Protein AF-A0A9P7TE78-F1 (afdb_monomer)

Nearest PDB structures (foldseek):
  4l1u-assembly1_B  TM=9.343E-01  e=2.011E-09  Homo sapiens
  4l1u-assembly2_C  TM=9.444E-01  e=7.283E-09  Homo sapiens
  2bze-assembly1_A  TM=8.960E-01  e=2.395E-07  Homo sapiens
  2db9-assembly1_A  TM=7.985E-01  e=4.158E-07  Homo sapiens
  6z1p-assembly1_At  TM=2.028E-01  e=3.367E-01  Tetrahymena thermophila SB210

Mean predicted aligned error: 22.54 Å

Sequence (268 aa):
MDESDSDAEPAPRRGAATDGDDKYPVDGLFMSETEKAEIMAMREVEREQILEERTTEIERQRQNRLLRQMVENEERKTVKKKRSADTAELDDSQRKPARQRATGKAETAMDSLRRARAEKAKRKEDNTRGRDYSPGRQGSDGAESEDDFGRARSRTPEKEEEKEAPLPDLKDFERIRLGRNEFAQVCFTPGFESAITGCYIRIALGPHPETGVEQYRMAVIKGFSSSRPYALTGPQGAFVTDQYVKASHGKAVKEFPFIAASSGKFTD

Structure (mmCIF, N/CA/C/O backbone):
data_AF-A0A9P7TE78-F1
#
_entry.id   AF-A0A9P7TE78-F1
#
loop_
_atom_site.group_PDB
_atom_site.id
_atom_site.type_symbol
_atom_site.label_atom_id
_atom_site.label_alt_id
_atom_site.label_comp_id
_atom_site.label_asym_id
_atom_site.label_entity_id
_atom_site.label_seq_id
_atom_site.pdbx_PDB_ins_code
_atom_site.Cartn_x
_atom_site.Cartn_y
_atom_site.Cartn_z
_atom_site.occupancy
_atom_site.B_iso_or_equiv
_atom_site.auth_seq_id
_atom_site.auth_comp_id
_atom_site.auth_asym_id
_atom_site.auth_atom_id
_atom_site.pdbx_PDB_model_num
ATOM 1 N N . MET A 1 1 ? -59.304 41.384 60.112 1.00 43.84 1 MET A N 1
ATOM 2 C CA . MET A 1 1 ? -58.038 41.933 59.592 1.00 43.84 1 MET A CA 1
ATOM 3 C C . MET A 1 1 ? -57.056 41.772 60.735 1.00 43.84 1 MET A C 1
ATOM 5 O O . MET A 1 1 ? -57.287 42.378 61.767 1.00 43.84 1 MET A O 1
ATOM 9 N N . ASP A 1 2 ? -56.108 40.848 60.715 1.00 41.94 2 ASP A N 1
ATOM 10 C CA . ASP A 1 2 ? -55.278 40.427 59.588 1.00 41.94 2 ASP A CA 1
ATOM 11 C C . ASP A 1 2 ? -54.781 38.989 59.838 1.00 41.94 2 ASP A C 1
ATOM 13 O O . ASP A 1 2 ? -54.320 38.681 60.937 1.00 41.94 2 ASP A O 1
ATOM 17 N N . GLU A 1 3 ? -54.947 38.108 58.852 1.00 41.75 3 GLU A N 1
ATOM 18 C CA . GLU A 1 3 ? -54.365 36.762 58.820 1.00 41.75 3 GLU A CA 1
ATOM 19 C C . GLU A 1 3 ? -53.027 36.878 58.077 1.00 41.75 3 GLU A C 1
ATOM 21 O O . GLU A 1 3 ? -53.003 37.370 56.952 1.00 41.75 3 GLU A O 1
ATOM 26 N N . SER A 1 4 ? -51.913 36.458 58.683 1.00 49.50 4 SER A N 1
ATOM 27 C CA . SER A 1 4 ? -50.616 36.399 57.996 1.00 49.50 4 SER A CA 1
ATOM 28 C C . SER A 1 4 ? -50.131 34.954 57.976 1.00 49.50 4 SER A C 1
ATOM 30 O O . SER A 1 4 ? -49.512 34.459 58.919 1.00 49.50 4 SER A O 1
ATOM 32 N N . ASP A 1 5 ? -50.517 34.277 56.899 1.00 41.06 5 ASP A N 1
ATOM 33 C CA . ASP A 1 5 ? -50.174 32.906 56.540 1.00 41.06 5 ASP A CA 1
ATOM 34 C C . ASP A 1 5 ? -48.748 32.902 55.961 1.00 41.06 5 ASP A C 1
ATOM 36 O O . ASP A 1 5 ? -48.476 33.512 54.924 1.00 41.06 5 ASP A O 1
ATOM 40 N N . SER A 1 6 ? -47.798 32.300 56.678 1.00 45.53 6 SER A N 1
ATOM 41 C CA . SER A 1 6 ? -46.407 32.183 56.231 1.00 45.53 6 SER A CA 1
ATOM 42 C C . SER A 1 6 ? -46.227 30.869 55.478 1.00 45.53 6 SER A C 1
ATOM 44 O O . SER A 1 6 ? -45.931 29.833 56.073 1.00 45.53 6 SER A O 1
ATOM 46 N N . ASP A 1 7 ? -46.405 30.943 54.161 1.00 43.88 7 ASP A N 1
ATOM 47 C CA . ASP A 1 7 ? -46.087 29.897 53.187 1.00 43.88 7 ASP A CA 1
ATOM 48 C C . ASP A 1 7 ? -44.564 29.676 53.141 1.00 43.88 7 ASP A C 1
ATOM 50 O O . ASP A 1 7 ? -43.809 30.364 52.450 1.00 43.88 7 ASP A O 1
ATOM 54 N N . ALA A 1 8 ? -44.083 28.760 53.981 1.00 43.97 8 ALA A N 1
ATOM 55 C CA . ALA A 1 8 ? -42.697 28.323 53.992 1.00 43.97 8 ALA A CA 1
ATOM 56 C C . ALA A 1 8 ? -42.521 27.173 52.989 1.00 43.97 8 ALA A C 1
ATOM 58 O O . ALA A 1 8 ? -42.704 26.000 53.322 1.00 43.97 8 ALA A O 1
ATOM 59 N N . GLU A 1 9 ? -42.136 27.530 51.762 1.00 41.69 9 GLU A N 1
ATOM 60 C CA . GLU A 1 9 ? -41.596 26.629 50.737 1.00 41.69 9 GLU A CA 1
ATOM 61 C C . GLU A 1 9 ? -40.608 25.614 51.356 1.00 41.69 9 GLU A C 1
ATOM 63 O O . GLU A 1 9 ? -39.637 26.012 52.018 1.00 41.69 9 GLU A O 1
ATOM 68 N N . PRO A 1 10 ? -40.793 24.292 51.167 1.00 40.56 10 PRO A N 1
ATOM 69 C CA . PRO A 1 10 ? -39.838 23.320 51.668 1.00 40.56 10 PRO A CA 1
ATOM 70 C C . PRO A 1 10 ? -38.526 23.450 50.890 1.00 40.56 10 PRO A C 1
ATOM 72 O O . PRO A 1 10 ? -38.440 23.119 49.708 1.00 40.56 10 PRO A O 1
ATOM 75 N N . ALA A 1 11 ? -37.486 23.895 51.598 1.00 40.81 11 ALA A N 1
ATOM 76 C CA . ALA A 1 11 ? -36.109 23.938 51.123 1.00 40.81 11 ALA A CA 1
ATOM 77 C C . ALA A 1 11 ? -35.734 22.651 50.358 1.00 40.81 11 ALA A C 1
ATOM 79 O O . ALA A 1 11 ? -36.064 21.544 50.814 1.00 40.81 11 ALA A O 1
ATOM 80 N N . PRO A 1 12 ? -35.007 22.751 49.227 1.00 40.44 12 PRO A N 1
ATOM 81 C CA . PRO A 1 12 ? -34.582 21.572 48.497 1.00 40.44 12 PRO A CA 1
ATOM 82 C C . PRO A 1 12 ? -33.694 20.757 49.431 1.00 40.44 12 PRO A C 1
ATOM 84 O O . PRO A 1 12 ? -32.701 21.256 49.969 1.00 40.44 12 PRO A O 1
ATOM 87 N N . ARG A 1 13 ? -34.086 19.501 49.663 1.00 41.91 13 ARG A N 1
ATOM 88 C CA . ARG A 1 13 ? -33.320 18.548 50.463 1.00 41.91 13 ARG A CA 1
ATOM 89 C C . ARG A 1 13 ? -31.920 18.424 49.865 1.00 41.91 13 ARG A C 1
ATOM 91 O O . ARG A 1 13 ? -31.705 17.695 48.901 1.00 41.91 13 ARG A O 1
ATOM 98 N N . ARG A 1 14 ? -30.967 19.139 50.465 1.00 45.62 14 ARG A N 1
ATOM 99 C CA . ARG A 1 14 ? -29.540 18.836 50.391 1.00 45.62 14 ARG A CA 1
ATOM 100 C C . ARG A 1 14 ? -29.362 17.402 50.882 1.00 45.62 14 ARG A C 1
ATOM 102 O O . ARG A 1 14 ? -29.614 17.127 52.052 1.00 45.62 14 ARG A O 1
ATOM 109 N N . GLY A 1 15 ? -28.952 16.511 49.985 1.00 43.44 15 GLY A N 1
ATOM 110 C CA . GLY A 1 15 ? -28.508 15.165 50.339 1.00 43.44 15 GLY A CA 1
ATOM 111 C C . GLY A 1 15 ? -29.152 14.050 49.525 1.00 43.44 15 GLY A C 1
ATOM 112 O O . GLY A 1 15 ? -29.966 13.306 50.060 1.00 43.44 15 GLY A O 1
ATOM 113 N N . ALA A 1 16 ? -28.754 13.911 48.257 1.00 40.97 16 ALA A N 1
ATOM 114 C CA . ALA A 1 16 ? -28.579 12.612 47.601 1.00 40.97 16 ALA A CA 1
ATOM 115 C C . ALA A 1 16 ? -27.855 12.797 46.251 1.00 40.97 16 ALA A C 1
ATOM 117 O O . ALA A 1 16 ? -28.449 13.294 45.299 1.00 40.97 16 ALA A O 1
ATOM 118 N N . ALA A 1 17 ? -26.599 12.337 46.194 1.00 38.59 17 ALA A N 1
ATOM 119 C CA . ALA A 1 17 ? -25.770 12.110 45.000 1.00 38.59 17 ALA A CA 1
ATOM 120 C C . ALA A 1 17 ? -24.999 13.302 44.382 1.00 38.59 17 ALA A C 1
ATOM 122 O O . ALA A 1 17 ? -25.003 13.494 43.171 1.00 38.59 17 ALA A O 1
ATOM 123 N N . THR A 1 18 ? -24.252 14.040 45.199 1.00 46.44 18 THR A N 1
ATOM 124 C CA . THR A 1 18 ? -22.922 14.563 44.815 1.00 46.44 18 THR A CA 1
ATOM 125 C C . THR A 1 18 ? -21.948 13.778 45.718 1.00 46.44 18 THR A C 1
ATOM 127 O O . THR A 1 18 ? -22.253 13.580 46.890 1.00 46.44 18 THR A O 1
ATOM 130 N N . ASP A 1 19 ? -20.954 13.011 45.269 1.00 44.25 19 ASP A N 1
ATOM 131 C CA . ASP A 1 19 ? -19.652 13.450 44.745 1.00 44.25 19 ASP A CA 1
ATOM 132 C C . ASP A 1 19 ? -18.733 12.202 44.574 1.00 44.25 19 ASP A C 1
ATOM 134 O O . ASP A 1 19 ? -17.650 12.135 45.149 1.00 44.25 19 ASP A O 1
ATOM 138 N N . GLY A 1 20 ? -19.188 11.133 43.899 1.00 49.78 20 GLY A N 1
ATOM 139 C CA . GLY A 1 20 ? -18.470 9.837 43.913 1.00 49.78 20 GLY A CA 1
ATOM 140 C C . GLY A 1 20 ? -18.159 9.165 42.573 1.00 49.78 20 GLY A C 1
ATOM 141 O O . GLY A 1 20 ? -17.323 8.268 42.549 1.00 49.78 20 GLY A O 1
ATOM 142 N N . ASP A 1 21 ? -18.808 9.564 41.475 1.00 56.31 21 ASP A N 1
ATOM 143 C CA . ASP A 1 21 ? -18.875 8.717 40.269 1.00 56.31 21 ASP A CA 1
ATOM 144 C C . ASP A 1 21 ? -18.093 9.242 39.053 1.00 56.31 21 ASP A C 1
ATOM 146 O O . ASP A 1 21 ? -18.032 8.547 38.043 1.00 56.31 21 ASP A O 1
ATOM 150 N N . ASP A 1 22 ? -17.469 10.422 39.115 1.00 70.81 22 ASP A N 1
ATOM 151 C CA . ASP A 1 22 ? -16.713 10.973 37.976 1.00 70.81 22 ASP A CA 1
ATOM 152 C C . ASP A 1 22 ? -15.209 10.719 38.139 1.00 70.81 22 ASP A C 1
ATOM 154 O O . ASP A 1 22 ? -14.391 11.620 38.317 1.00 70.81 22 ASP A O 1
ATOM 158 N N . LYS A 1 23 ? -14.842 9.432 38.153 1.00 83.19 23 LYS A N 1
ATOM 159 C CA . LYS A 1 23 ? -13.460 8.971 38.370 1.00 83.19 23 LYS A CA 1
ATOM 160 C C . LYS A 1 23 ? -12.488 9.445 37.279 1.00 83.19 23 LYS A C 1
ATOM 162 O O . LYS A 1 23 ? -11.288 9.523 37.533 1.00 83.19 23 LYS A O 1
ATOM 167 N N . TYR A 1 24 ? -12.998 9.758 36.090 1.00 89.75 24 TYR A N 1
ATOM 168 C CA . TYR A 1 24 ? -12.212 10.143 34.919 1.00 89.75 24 TYR A CA 1
ATOM 169 C C . TYR A 1 24 ? -12.732 11.457 34.311 1.00 89.75 24 TYR A C 1
ATOM 171 O O . TYR A 1 24 ? -13.363 11.438 33.255 1.00 89.75 24 TYR A O 1
ATOM 179 N N . PRO A 1 25 ? -12.499 12.609 34.966 1.00 88.06 25 PRO A N 1
ATOM 180 C CA . PRO A 1 25 ? -13.036 13.895 34.525 1.00 88.06 25 PRO A CA 1
ATOM 181 C C . PRO A 1 25 ? -12.424 14.400 33.208 1.00 88.06 25 PRO A C 1
ATOM 183 O O . PRO A 1 25 ? -13.044 15.205 32.515 1.00 88.06 25 PRO A O 1
ATOM 186 N N . VAL A 1 26 ? -11.218 13.954 32.842 1.00 85.75 26 VAL A N 1
ATOM 187 C CA . VAL A 1 26 ? -10.510 14.409 31.636 1.00 85.75 26 VAL A CA 1
ATOM 188 C C . VAL A 1 26 ? -10.769 13.433 30.486 1.00 85.75 26 VAL A C 1
ATOM 190 O O . VAL A 1 26 ? -10.439 12.251 30.575 1.00 85.75 26 VAL A O 1
ATOM 193 N N . ASP A 1 27 ? -11.387 13.920 29.404 1.00 83.75 27 ASP A N 1
ATOM 194 C CA . ASP A 1 27 ? -11.840 13.148 28.227 1.00 83.75 27 ASP A CA 1
ATOM 195 C C . ASP A 1 27 ? -12.713 11.915 28.546 1.00 83.75 27 ASP A C 1
ATOM 197 O O . ASP A 1 27 ? -12.914 11.050 27.693 1.00 83.75 27 ASP A O 1
ATOM 201 N N . GLY A 1 28 ? -13.223 11.802 29.776 1.00 87.75 28 GLY A N 1
ATOM 202 C CA . GLY A 1 28 ? -13.931 10.615 30.249 1.00 87.75 28 GLY A CA 1
ATOM 203 C C . GLY A 1 28 ? -13.032 9.400 30.493 1.00 87.75 28 GLY A C 1
ATOM 204 O O . GLY A 1 28 ? -13.553 8.347 30.827 1.00 87.75 28 GLY A O 1
ATOM 205 N N . LEU A 1 29 ? -11.711 9.507 30.313 1.00 89.44 29 LEU A N 1
ATOM 206 C CA . LEU A 1 29 ? -10.758 8.382 30.340 1.00 89.44 29 LEU A CA 1
ATOM 207 C C . LEU A 1 29 ? -9.558 8.625 31.265 1.00 89.44 29 LEU A C 1
ATOM 209 O O . LEU A 1 29 ? -8.853 7.685 31.630 1.00 89.44 29 LEU A O 1
ATOM 213 N N . PHE A 1 30 ? -9.298 9.870 31.651 1.00 91.69 30 PHE A N 1
ATOM 214 C CA . PHE A 1 30 ? -8.134 10.257 32.442 1.00 91.69 30 PHE A CA 1
ATOM 215 C C . PHE A 1 30 ? -8.558 10.947 33.736 1.00 91.69 30 PHE A C 1
ATOM 217 O O . PHE A 1 30 ? -9.551 11.675 33.784 1.00 91.69 30 PHE A O 1
ATOM 224 N N . MET A 1 31 ? -7.798 10.702 34.802 1.00 90.19 31 MET A N 1
ATOM 225 C CA . MET A 1 31 ? -8.012 11.303 36.117 1.00 90.19 31 MET A CA 1
ATOM 226 C C . MET A 1 31 ? -7.533 12.761 36.134 1.00 90.19 31 MET A C 1
ATOM 228 O O . MET A 1 31 ? -8.159 13.614 36.758 1.00 90.19 31 MET A O 1
ATOM 232 N N . SER A 1 32 ? -6.441 13.061 35.423 1.00 93.31 32 SER A N 1
ATOM 233 C CA . SER A 1 32 ? -5.876 14.406 35.281 1.00 93.31 32 SER A CA 1
ATOM 234 C C . SER A 1 32 ? -5.179 14.591 33.927 1.00 93.31 32 SER A C 1
ATOM 236 O O . SER A 1 32 ? -4.867 13.630 33.223 1.00 93.31 32 SER A O 1
ATOM 238 N N . GLU A 1 33 ? -4.886 15.842 33.563 1.00 92.88 33 GLU A N 1
ATOM 239 C CA . GLU A 1 33 ? -4.121 16.156 32.346 1.00 92.88 33 GLU A CA 1
ATOM 240 C C . GLU A 1 33 ? -2.669 15.654 32.412 1.00 92.88 33 GLU A C 1
ATOM 242 O O . GLU A 1 33 ? -2.099 15.273 31.389 1.00 92.88 33 GLU A O 1
ATOM 247 N N . THR A 1 34 ? -2.074 15.605 33.610 1.00 94.75 34 THR A N 1
ATOM 248 C CA . THR A 1 34 ? -0.719 15.068 33.813 1.00 94.75 34 THR A CA 1
ATOM 249 C C . THR A 1 34 ? -0.679 13.568 33.548 1.00 94.75 34 THR A C 1
ATOM 251 O O . THR A 1 34 ? 0.191 13.093 32.826 1.00 94.75 34 THR A O 1
ATOM 254 N N . GLU A 1 35 ? -1.671 12.835 34.056 1.00 93.44 35 GLU A N 1
ATOM 255 C CA . GLU A 1 35 ? -1.801 11.396 33.838 1.00 93.44 35 GLU A CA 1
ATOM 256 C C . GLU A 1 35 ? -2.024 11.081 32.352 1.00 93.44 35 GLU A C 1
ATOM 258 O O . GLU A 1 35 ? -1.440 10.143 31.810 1.00 93.44 35 GLU A O 1
ATOM 263 N N . LYS A 1 36 ? -2.819 11.905 31.660 1.00 93.31 36 LYS A N 1
ATOM 264 C CA . LYS A 1 36 ? -2.980 11.802 30.208 1.00 93.31 36 LYS A CA 1
ATOM 265 C C . LYS A 1 36 ? -1.632 11.910 29.495 1.00 93.31 36 LYS A C 1
ATOM 267 O O . LYS A 1 36 ? -1.347 11.087 28.632 1.00 93.31 36 LYS A O 1
ATOM 272 N N . ALA A 1 37 ? -0.794 12.887 29.842 1.00 94.75 37 ALA A N 1
ATOM 273 C CA . ALA A 1 37 ? 0.523 13.037 29.222 1.00 94.75 37 ALA A CA 1
ATOM 274 C C . ALA A 1 37 ? 1.436 11.826 29.490 1.00 94.75 37 ALA A C 1
ATOM 276 O O . ALA A 1 37 ? 2.109 11.363 28.571 1.00 94.75 37 ALA A O 1
ATOM 277 N N . GLU A 1 38 ? 1.414 11.282 30.709 1.00 94.19 38 GLU A N 1
ATOM 278 C CA . GLU A 1 38 ? 2.168 10.078 31.076 1.00 94.19 38 GLU A CA 1
ATOM 279 C C . GLU A 1 38 ? 1.721 8.857 30.259 1.00 94.19 38 GLU A C 1
ATOM 281 O O . GLU A 1 38 ? 2.553 8.206 29.634 1.00 94.19 38 GLU A O 1
ATOM 286 N N . ILE A 1 39 ? 0.413 8.588 30.178 1.00 92.69 39 ILE A N 1
ATOM 287 C CA . ILE A 1 39 ? -0.148 7.454 29.417 1.00 92.69 39 ILE A CA 1
ATOM 288 C C . ILE A 1 39 ? 0.117 7.596 27.917 1.00 92.69 39 ILE A C 1
ATOM 290 O O . ILE A 1 39 ? 0.414 6.614 27.239 1.00 92.69 39 ILE A O 1
ATOM 294 N N . MET A 1 40 ? 0.060 8.818 27.389 1.00 91.19 40 MET A N 1
ATOM 295 C CA . MET A 1 40 ? 0.385 9.094 25.988 1.00 91.19 40 MET A CA 1
ATOM 296 C C . MET A 1 40 ? 1.875 8.898 25.671 1.00 91.19 40 MET A C 1
ATOM 298 O O . MET A 1 40 ? 2.206 8.668 24.508 1.00 91.19 40 MET A O 1
ATOM 30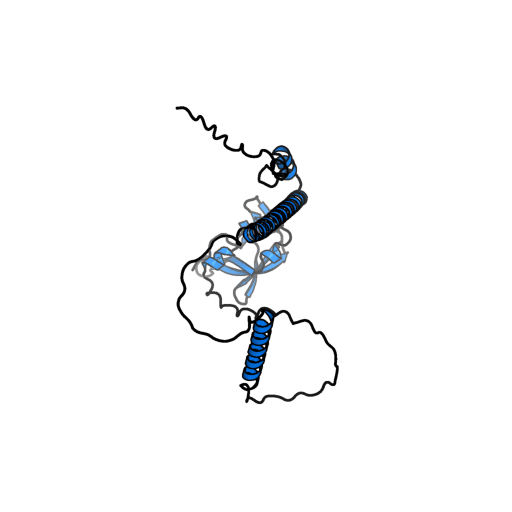2 N N . ALA A 1 41 ? 2.757 8.995 26.672 1.00 94.69 41 ALA A N 1
ATOM 303 C CA . ALA A 1 41 ? 4.198 8.799 26.529 1.00 94.69 41 ALA A CA 1
ATOM 304 C C . ALA A 1 41 ? 4.644 7.333 26.702 1.00 94.69 41 ALA A C 1
ATOM 306 O O . ALA A 1 41 ? 5.776 7.000 26.343 1.00 94.69 41 ALA A O 1
ATOM 307 N N . MET A 1 42 ? 3.785 6.459 27.242 1.00 92.44 42 MET A N 1
ATOM 308 C CA . MET A 1 42 ? 4.054 5.021 27.356 1.00 92.44 42 MET A CA 1
ATOM 309 C C . MET A 1 42 ? 4.048 4.324 25.987 1.00 92.44 42 MET A C 1
ATOM 311 O O . MET A 1 42 ? 3.609 4.873 24.972 1.00 92.44 42 MET A O 1
ATOM 315 N N . ARG A 1 43 ? 4.531 3.076 25.949 1.00 95.56 43 ARG A N 1
ATOM 316 C CA . ARG A 1 43 ? 4.491 2.238 24.744 1.00 95.56 43 ARG A CA 1
ATOM 317 C C . ARG A 1 43 ? 3.040 2.016 24.308 1.00 95.56 43 ARG A C 1
ATOM 319 O O . ARG A 1 43 ? 2.176 1.785 25.144 1.00 95.56 43 ARG A O 1
ATOM 326 N N . GLU A 1 44 ? 2.799 1.974 22.998 1.00 92.69 44 GLU A N 1
ATOM 327 C CA . GLU A 1 44 ? 1.456 1.812 22.413 1.00 92.69 44 GLU A CA 1
ATOM 328 C C . GLU A 1 44 ? 0.662 0.642 23.016 1.00 92.69 44 GLU A C 1
ATOM 330 O O . GLU A 1 44 ? -0.503 0.800 23.352 1.00 92.69 44 GLU A O 1
ATOM 335 N N . VAL A 1 45 ? 1.305 -0.507 23.242 1.00 94.44 45 VAL A N 1
ATOM 336 C CA . VAL A 1 45 ? 0.641 -1.687 23.825 1.00 94.44 45 VAL A CA 1
ATOM 337 C C . VAL A 1 45 ? 0.168 -1.433 25.261 1.00 94.44 45 VAL A C 1
ATOM 339 O O . VAL A 1 45 ? -0.948 -1.797 25.610 1.00 94.44 45 VAL A O 1
ATOM 342 N N . GLU A 1 46 ? 1.003 -0.809 26.092 1.00 94.19 46 GLU A N 1
ATOM 343 C CA . GLU A 1 46 ? 0.679 -0.523 27.498 1.00 94.19 46 GLU A CA 1
ATOM 344 C C . GLU A 1 46 ? -0.376 0.582 27.596 1.00 94.19 46 GLU A C 1
ATOM 346 O O . GLU A 1 46 ? -1.299 0.510 28.405 1.00 94.19 46 GLU A O 1
ATOM 351 N N . ARG A 1 47 ? -0.276 1.579 26.713 1.00 96.50 47 ARG A N 1
ATOM 352 C CA . ARG A 1 47 ? -1.254 2.654 26.595 1.00 96.50 47 ARG A CA 1
ATOM 353 C C . ARG A 1 47 ? -2.647 2.118 26.263 1.00 96.50 47 ARG A C 1
ATOM 355 O O . ARG A 1 47 ? -3.598 2.478 26.951 1.00 96.50 47 ARG A O 1
ATOM 362 N N . GLU A 1 48 ? -2.777 1.285 25.231 1.00 94.81 48 GLU A N 1
ATOM 363 C CA . GLU A 1 48 ? -4.079 0.737 24.828 1.00 94.81 48 GLU A CA 1
ATOM 364 C C . GLU A 1 48 ? -4.670 -0.171 25.918 1.00 94.81 48 GLU A C 1
ATOM 366 O O . GLU A 1 48 ? -5.851 -0.044 26.224 1.00 94.81 48 GLU A O 1
ATOM 371 N N . GLN A 1 49 ? -3.854 -0.983 26.605 1.00 95.44 49 GLN A N 1
ATOM 372 C CA . GLN A 1 49 ? -4.316 -1.798 27.742 1.00 95.44 49 GLN A CA 1
ATOM 373 C C . GLN A 1 49 ? -4.954 -0.949 28.851 1.00 95.44 49 GLN A C 1
ATOM 375 O O . GLN A 1 49 ? -6.051 -1.253 29.319 1.00 95.44 49 GLN A O 1
ATOM 380 N N . ILE A 1 50 ? -4.304 0.153 29.240 1.00 94.19 50 ILE A N 1
ATOM 381 C CA . ILE A 1 50 ? -4.829 1.061 30.270 1.00 94.19 50 ILE A CA 1
ATOM 382 C C . ILE A 1 50 ? -6.137 1.717 29.807 1.00 94.19 50 ILE A C 1
ATOM 384 O O . ILE A 1 50 ? -7.063 1.884 30.604 1.00 94.19 50 ILE A O 1
ATOM 388 N N . LEU A 1 51 ? -6.230 2.109 28.535 1.00 93.75 51 LEU A N 1
ATOM 389 C CA . LEU A 1 51 ? -7.445 2.715 27.989 1.00 93.75 51 LEU A CA 1
ATOM 390 C C . LEU A 1 51 ? -8.603 1.711 27.950 1.00 93.75 51 LEU A C 1
ATOM 392 O O . LEU A 1 51 ? -9.707 2.045 28.383 1.00 93.75 51 LEU A O 1
ATOM 396 N N . GLU A 1 52 ? -8.351 0.479 27.514 1.00 95.62 52 GLU A N 1
ATOM 397 C CA . GLU A 1 52 ? -9.339 -0.600 27.500 1.00 95.62 52 GLU A CA 1
ATOM 398 C C . GLU A 1 52 ? -9.884 -0.878 28.906 1.00 95.62 52 GLU A C 1
ATOM 400 O O . GLU A 1 52 ? -11.097 -0.814 29.122 1.00 95.62 52 GLU A O 1
ATOM 405 N N . GLU A 1 53 ? -9.013 -1.078 29.899 1.00 94.12 53 GLU A N 1
ATOM 406 C CA . GLU A 1 53 ? -9.428 -1.300 31.290 1.00 94.12 53 GLU A CA 1
ATOM 407 C C . GLU A 1 53 ? -10.353 -0.184 31.794 1.00 94.12 53 GLU A C 1
ATOM 409 O O . GLU A 1 53 ? -11.415 -0.450 32.365 1.00 94.12 53 GLU A O 1
ATOM 414 N N . ARG A 1 54 ? -10.018 1.078 31.510 1.00 92.88 54 ARG A N 1
ATOM 415 C CA . ARG A 1 54 ? -10.839 2.225 31.923 1.00 92.88 54 ARG A CA 1
ATOM 416 C C . ARG A 1 54 ? -12.181 2.264 31.213 1.00 92.88 54 ARG A C 1
ATOM 418 O O . ARG A 1 54 ? -13.194 2.495 31.872 1.00 92.88 54 ARG A O 1
ATOM 425 N N . THR A 1 55 ? -12.221 1.999 29.906 1.00 92.38 55 THR A N 1
ATOM 426 C CA . THR A 1 55 ? -13.494 1.948 29.166 1.00 92.38 55 THR A CA 1
ATOM 427 C C . THR A 1 55 ? -14.435 0.886 29.733 1.00 92.38 55 THR A C 1
ATOM 429 O O . THR A 1 55 ? -15.615 1.171 29.944 1.00 92.38 55 THR A O 1
ATOM 432 N N . THR A 1 56 ? -13.915 -0.300 30.071 1.00 93.56 56 THR A N 1
ATOM 433 C CA . THR A 1 56 ? -14.722 -1.379 30.661 1.00 93.56 56 THR A CA 1
ATOM 434 C C . THR A 1 56 ? -15.224 -1.032 32.065 1.00 93.56 56 THR A C 1
ATOM 436 O O . THR A 1 56 ? -16.380 -1.305 32.395 1.00 93.56 56 THR A O 1
ATOM 439 N N . GLU A 1 57 ? -14.400 -0.371 32.883 1.00 91.38 57 GLU A N 1
ATOM 440 C CA . GLU A 1 57 ? -14.783 0.096 34.217 1.00 91.38 57 GLU A CA 1
ATOM 441 C C . GLU A 1 57 ? -15.904 1.146 34.134 1.00 91.38 57 GLU A C 1
ATOM 443 O O . GLU A 1 57 ? -16.909 1.042 34.843 1.00 91.38 57 GLU A O 1
ATOM 448 N N . ILE A 1 58 ? -15.789 2.112 33.219 1.00 90.62 58 ILE A N 1
ATOM 449 C CA . ILE A 1 58 ? -16.812 3.144 32.987 1.00 90.62 58 ILE A CA 1
ATOM 450 C C . ILE A 1 58 ? -18.116 2.517 32.493 1.00 90.62 58 ILE A C 1
ATOM 452 O O . ILE A 1 58 ? -19.199 2.869 32.970 1.00 90.62 58 ILE A O 1
ATOM 456 N N . GLU A 1 59 ? -18.043 1.568 31.560 1.00 90.44 59 GLU A N 1
ATOM 457 C CA . GLU A 1 59 ? -19.229 0.880 31.060 1.00 90.44 59 GLU A CA 1
ATOM 458 C C . GLU A 1 59 ? -19.928 0.102 32.180 1.00 90.44 59 GLU A C 1
ATOM 460 O O . GLU A 1 59 ? -21.147 0.213 32.349 1.00 90.44 59 GLU A O 1
ATOM 465 N N . ARG A 1 60 ? -19.163 -0.604 33.016 1.00 91.75 60 ARG A N 1
ATOM 466 C CA . ARG A 1 60 ? -19.687 -1.312 34.187 1.00 91.75 60 ARG A CA 1
ATOM 467 C C . ARG A 1 60 ? -20.362 -0.358 35.172 1.00 91.75 60 ARG A C 1
ATOM 469 O O . ARG A 1 60 ? -21.448 -0.655 35.674 1.00 91.75 60 ARG A O 1
ATOM 476 N N . GLN A 1 61 ? -19.760 0.798 35.443 1.00 89.19 61 GLN A N 1
ATOM 477 C CA . GLN A 1 61 ? -20.353 1.821 36.308 1.00 89.19 61 GLN A CA 1
ATOM 478 C C . GLN A 1 61 ? -21.649 2.381 35.711 1.00 89.19 61 GLN A C 1
ATOM 480 O O . GLN A 1 61 ? -22.658 2.495 36.413 1.00 89.19 61 GLN A O 1
ATOM 485 N N . ARG A 1 62 ? -21.677 2.635 34.399 1.00 88.62 62 ARG A N 1
ATOM 486 C CA . ARG A 1 62 ? -22.876 3.087 33.683 1.00 88.62 62 ARG A CA 1
ATOM 487 C C . ARG A 1 62 ? -24.000 2.052 33.738 1.00 88.62 62 ARG A C 1
ATOM 489 O O . ARG A 1 62 ? -25.148 2.420 33.995 1.00 88.62 62 ARG A O 1
ATOM 496 N N . GLN A 1 63 ? -23.682 0.772 33.548 1.00 91.19 63 GLN A N 1
ATOM 497 C CA . GLN A 1 63 ? -24.640 -0.330 33.675 1.00 91.19 63 GLN A CA 1
ATOM 498 C C . GLN A 1 63 ? -25.198 -0.419 35.104 1.00 91.19 63 GLN A C 1
ATOM 500 O O . GLN A 1 63 ? -26.414 -0.461 35.292 1.00 91.19 63 GLN A O 1
ATOM 505 N N . ASN A 1 64 ? -24.335 -0.350 36.121 1.00 89.12 64 ASN A N 1
ATOM 506 C CA . ASN A 1 64 ? -24.756 -0.344 37.524 1.00 89.12 64 ASN A CA 1
ATOM 507 C C . ASN A 1 64 ? -25.659 0.852 37.859 1.00 89.12 64 ASN A C 1
ATOM 509 O O . ASN A 1 64 ? -26.649 0.698 38.578 1.00 89.12 64 ASN A O 1
ATOM 513 N N . ARG A 1 65 ? -25.358 2.038 37.320 1.00 88.50 65 ARG A N 1
ATOM 514 C CA . ARG A 1 65 ? -26.184 3.240 37.496 1.00 88.50 65 ARG A CA 1
ATOM 515 C C . ARG A 1 65 ? -27.565 3.071 36.867 1.00 88.50 65 ARG A C 1
ATOM 517 O O . ARG A 1 65 ? -28.563 3.402 37.505 1.00 88.50 65 ARG A O 1
ATOM 524 N N . LEU A 1 66 ? -27.631 2.518 35.655 1.00 89.00 66 LEU A N 1
ATOM 525 C CA . LEU A 1 66 ? -28.894 2.221 34.979 1.00 89.00 66 LEU A CA 1
ATOM 526 C C . LEU A 1 66 ? -29.745 1.237 35.799 1.00 89.00 66 LEU A C 1
ATOM 528 O O . LEU A 1 66 ? -30.934 1.475 36.007 1.00 89.00 66 LEU A O 1
ATOM 532 N N . LEU A 1 67 ? -29.131 0.168 36.316 1.00 89.19 67 LEU A N 1
ATOM 533 C CA . LEU A 1 67 ? -29.815 -0.819 37.155 1.00 89.19 67 LEU A CA 1
ATOM 534 C C . LEU A 1 67 ? -30.363 -0.193 38.441 1.00 89.19 67 LEU A C 1
ATOM 536 O O . LEU A 1 67 ? -31.524 -0.412 38.779 1.00 89.19 67 LEU A O 1
ATOM 540 N N . ARG A 1 68 ? -29.574 0.647 39.124 1.00 88.31 68 ARG A N 1
ATOM 541 C CA . ARG A 1 68 ? -30.033 1.374 40.321 1.00 88.31 68 ARG A CA 1
ATOM 542 C C . ARG A 1 68 ? -31.241 2.263 40.026 1.00 88.31 68 ARG A C 1
ATOM 544 O O . ARG A 1 68 ? -32.193 2.263 40.799 1.00 88.31 68 ARG A O 1
ATOM 551 N N . GLN A 1 69 ? -31.243 2.961 38.890 1.00 86.69 69 GLN A N 1
ATOM 552 C CA . GLN A 1 69 ? -32.382 3.786 38.471 1.00 86.69 69 GLN A CA 1
ATOM 553 C C . GLN A 1 69 ? -33.632 2.953 38.156 1.00 86.69 69 GLN A C 1
ATOM 555 O O . GLN A 1 69 ? -34.748 3.380 38.454 1.00 86.69 69 GLN A O 1
ATOM 560 N N . MET A 1 70 ? -33.474 1.768 37.556 1.00 87.12 70 MET A N 1
ATOM 561 C CA . MET A 1 70 ? -34.599 0.859 37.314 1.00 87.12 70 MET A CA 1
ATOM 562 C C . MET A 1 70 ? -35.212 0.374 38.631 1.00 87.12 70 MET A C 1
ATOM 564 O O . MET A 1 70 ? -36.427 0.484 38.796 1.00 87.12 70 MET A O 1
ATOM 568 N N . VAL A 1 71 ? -34.381 -0.066 39.582 1.00 89.38 71 VAL A N 1
ATOM 569 C CA . VAL A 1 71 ? -34.828 -0.520 40.910 1.00 89.38 71 VAL A CA 1
ATOM 570 C C . VAL A 1 71 ? -35.549 0.602 41.660 1.00 89.38 71 VAL A C 1
ATOM 572 O O . VAL A 1 71 ? -36.671 0.408 42.120 1.00 89.38 71 VAL A O 1
ATOM 575 N N . GLU A 1 72 ? -34.979 1.810 41.703 1.00 87.44 72 GLU A N 1
ATOM 576 C CA . GLU A 1 72 ? -35.610 2.948 42.382 1.00 87.44 72 GLU A CA 1
ATOM 577 C C . GLU A 1 72 ? -36.977 3.308 41.763 1.00 87.44 72 GLU A C 1
ATOM 579 O O . GLU A 1 72 ? -37.941 3.634 42.465 1.00 87.44 72 GLU A O 1
ATOM 584 N N . ASN A 1 73 ? -37.109 3.214 40.437 1.00 82.56 73 ASN A N 1
ATOM 585 C CA . ASN A 1 73 ? -38.377 3.457 39.752 1.00 82.56 73 ASN A CA 1
ATOM 586 C C . ASN A 1 73 ? -39.430 2.378 40.049 1.00 82.56 73 ASN A C 1
ATOM 588 O O . ASN A 1 73 ? -40.622 2.696 40.132 1.00 82.56 73 ASN A O 1
ATOM 592 N N . GLU A 1 74 ? -39.027 1.119 40.212 1.00 82.00 74 GLU A N 1
ATOM 593 C CA . GLU A 1 74 ? -39.921 0.041 40.642 1.00 82.00 74 GLU A CA 1
ATOM 594 C C . GLU A 1 74 ? -40.374 0.226 42.096 1.00 82.00 74 GLU A C 1
ATOM 596 O O . GLU A 1 74 ? -41.573 0.138 42.386 1.00 82.00 74 GLU A O 1
ATOM 601 N N . GLU A 1 75 ? -39.464 0.594 42.997 1.00 80.31 75 GLU A N 1
ATOM 602 C CA . GLU A 1 75 ? -39.788 0.914 44.391 1.00 80.31 75 GLU A CA 1
ATOM 603 C C . GLU A 1 75 ? -40.770 2.091 44.484 1.00 80.31 75 GLU A C 1
ATOM 605 O O . GLU A 1 75 ? -41.812 2.002 45.139 1.00 80.31 75 GLU A O 1
ATOM 610 N N . ARG A 1 76 ? -40.536 3.175 43.735 1.00 78.75 76 ARG A N 1
ATOM 611 C CA . ARG A 1 76 ? -41.462 4.321 43.687 1.00 78.75 76 ARG A CA 1
ATOM 612 C C . ARG A 1 76 ? -42.847 3.933 43.151 1.00 78.75 76 ARG A C 1
ATOM 614 O O . ARG A 1 76 ? -43.857 4.444 43.644 1.00 78.75 76 ARG A O 1
ATOM 621 N N . LYS A 1 77 ? -42.934 3.030 42.166 1.00 75.19 77 LYS A N 1
ATOM 622 C CA . LYS A 1 77 ? -44.217 2.528 41.631 1.00 75.19 77 LYS A CA 1
ATOM 623 C C . LYS A 1 77 ? -44.962 1.648 42.637 1.00 75.19 77 LYS A C 1
ATOM 625 O O . LYS A 1 77 ? -46.186 1.749 42.740 1.00 75.19 77 LYS A O 1
ATOM 630 N N . THR A 1 78 ? -44.256 0.807 43.389 1.00 69.94 78 THR A N 1
ATOM 631 C CA . THR A 1 78 ? -44.873 -0.069 44.399 1.00 69.94 78 THR A CA 1
ATOM 632 C C . THR A 1 78 ? -45.344 0.710 45.629 1.00 69.94 78 THR A C 1
ATOM 634 O O . THR A 1 78 ? -46.452 0.466 46.107 1.00 69.94 78 THR A O 1
ATOM 637 N N . VAL A 1 79 ? -44.587 1.713 46.089 1.00 66.94 79 VAL A N 1
ATOM 638 C CA . VAL A 1 79 ? -44.995 2.598 47.197 1.00 66.94 79 VAL A CA 1
ATOM 639 C C . VAL A 1 79 ? -46.220 3.443 46.824 1.00 66.94 79 VAL A C 1
ATOM 641 O O . VAL A 1 79 ? -47.148 3.563 47.625 1.00 66.94 79 VAL A O 1
ATOM 644 N N . LYS A 1 80 ? -46.289 3.973 45.592 1.00 60.28 80 LYS A N 1
ATOM 645 C CA . LYS A 1 80 ? -47.479 4.700 45.107 1.00 60.28 80 LYS A CA 1
ATOM 646 C C . LYS A 1 80 ? -48.728 3.812 45.038 1.00 60.28 80 LYS A C 1
ATOM 648 O O . LYS A 1 80 ? -49.795 4.269 45.429 1.00 60.28 80 LYS A O 1
ATOM 653 N N . LYS A 1 81 ? -48.598 2.540 44.635 1.00 57.97 81 LYS A N 1
ATOM 654 C CA . LYS A 1 81 ? -49.713 1.570 44.64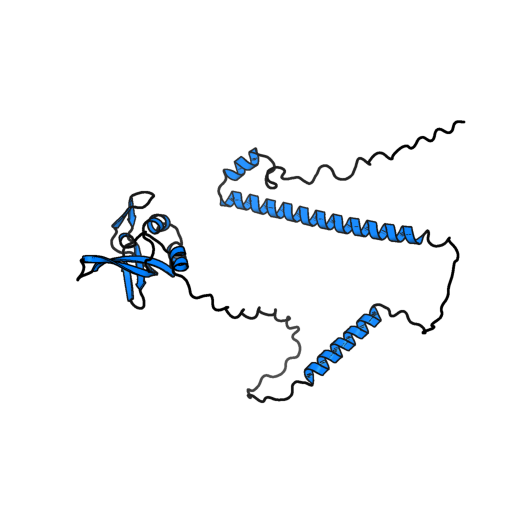9 1.00 57.97 81 LYS A CA 1
ATOM 655 C C . LYS A 1 81 ? -50.214 1.229 46.055 1.00 57.97 81 LYS A C 1
ATOM 657 O O . LYS A 1 81 ? -51.403 0.986 46.220 1.00 57.97 81 LYS A O 1
ATOM 662 N N . LYS A 1 82 ? -49.335 1.212 47.064 1.00 55.53 82 LYS A N 1
ATOM 663 C CA . LYS A 1 82 ? -49.743 0.983 48.463 1.00 55.53 82 LYS A CA 1
ATOM 664 C C . LYS A 1 82 ? -50.467 2.193 49.060 1.00 55.53 82 LYS A C 1
ATOM 666 O O . LYS A 1 82 ? -51.430 2.013 49.788 1.00 55.53 82 LYS A O 1
ATOM 67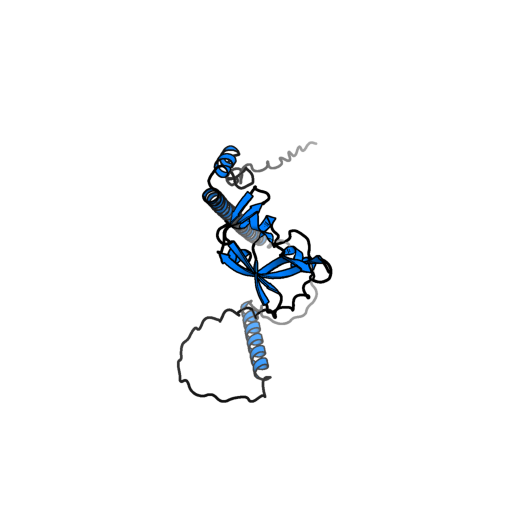1 N N . ARG A 1 83 ? -50.063 3.418 48.700 1.00 53.59 83 ARG A N 1
ATOM 672 C CA . ARG A 1 83 ? -50.735 4.654 49.145 1.00 53.59 83 ARG A CA 1
ATOM 673 C C . ARG A 1 83 ? -52.078 4.929 48.461 1.00 53.59 83 ARG A C 1
ATOM 675 O O . ARG A 1 83 ? -52.911 5.590 49.058 1.00 53.59 83 ARG A O 1
ATOM 682 N N . SER A 1 84 ? -52.310 4.423 47.249 1.00 51.66 84 SER A N 1
ATOM 683 C CA . SER A 1 84 ? -53.610 4.542 46.565 1.00 51.66 84 SER A CA 1
ATOM 684 C C . SER A 1 84 ? -54.637 3.481 46.982 1.00 51.66 84 SER A C 1
ATOM 686 O O . SER A 1 84 ? -55.759 3.512 46.490 1.00 51.66 84 SER A O 1
ATOM 688 N N . ALA A 1 85 ? -54.253 2.512 47.819 1.00 49.94 85 ALA A N 1
ATOM 689 C CA . ALA A 1 85 ? -55.168 1.505 48.357 1.00 49.94 85 ALA A CA 1
ATOM 690 C C . ALA A 1 85 ? -55.819 1.939 49.685 1.00 49.94 85 ALA A C 1
ATOM 692 O O . ALA A 1 85 ? -56.849 1.387 50.045 1.00 49.94 85 ALA A O 1
ATOM 693 N N . ASP A 1 86 ? -55.250 2.934 50.374 1.00 46.69 86 ASP A N 1
ATOM 694 C CA . ASP A 1 86 ? -55.670 3.371 51.719 1.00 46.69 86 ASP A CA 1
ATOM 695 C C . ASP A 1 86 ? -56.606 4.602 51.699 1.00 46.69 86 ASP A C 1
ATOM 697 O O . ASP A 1 86 ? -57.120 5.032 52.722 1.00 46.69 86 ASP A O 1
ATOM 701 N N . THR A 1 87 ? -56.843 5.191 50.520 1.00 45.62 87 THR A N 1
ATOM 702 C CA . THR A 1 87 ? -57.702 6.379 50.318 1.00 45.62 87 THR A CA 1
ATOM 703 C C . THR A 1 87 ? -58.878 6.130 49.371 1.00 45.62 87 THR A C 1
ATOM 705 O O . THR A 1 87 ? -59.528 7.072 48.929 1.00 45.62 87 THR A O 1
ATOM 708 N N . ALA A 1 88 ? -59.175 4.866 49.056 1.00 49.44 88 ALA A N 1
ATOM 709 C CA . ALA A 1 88 ? -60.239 4.479 48.126 1.00 49.44 88 ALA A CA 1
ATOM 710 C C . ALA A 1 88 ? -61.499 3.908 48.815 1.00 49.44 88 ALA A C 1
ATOM 712 O O . ALA A 1 88 ? -62.271 3.210 48.161 1.00 49.44 88 ALA A O 1
ATOM 713 N N . GLU A 1 89 ? -61.714 4.177 50.111 1.00 46.06 89 GLU A N 1
ATOM 714 C CA . GLU A 1 89 ? -62.897 3.689 50.853 1.00 46.06 89 GLU A CA 1
ATOM 715 C C . GLU A 1 89 ? -63.924 4.780 51.218 1.00 46.06 89 GLU A C 1
ATOM 717 O O . GLU A 1 89 ? -64.933 4.485 51.847 1.00 46.06 89 GLU A O 1
ATOM 722 N N . LEU A 1 90 ? -63.742 6.040 50.811 1.00 47.00 90 LEU A N 1
ATOM 723 C CA . LEU A 1 90 ? -64.685 7.111 51.162 1.00 47.00 90 LEU A CA 1
ATOM 724 C C . LEU A 1 90 ? -64.827 8.140 50.034 1.00 47.00 90 LEU A C 1
ATOM 726 O O . LEU A 1 90 ? -64.297 9.237 50.149 1.00 47.00 90 LEU A O 1
ATOM 730 N N . ASP A 1 91 ? -65.542 7.806 48.958 1.00 37.88 91 ASP A N 1
ATOM 731 C CA . ASP A 1 91 ? -66.489 8.771 48.379 1.00 37.88 91 ASP A CA 1
ATOM 732 C C . ASP A 1 91 ? -67.548 8.072 47.519 1.00 37.88 91 ASP A C 1
ATOM 734 O O . ASP A 1 91 ? -67.285 7.130 46.767 1.00 37.88 91 ASP A O 1
ATOM 738 N N . ASP A 1 92 ? -68.772 8.525 47.718 1.00 39.34 92 ASP A N 1
ATOM 739 C CA . ASP A 1 92 ? -70.028 7.864 47.425 1.00 39.34 92 ASP A CA 1
ATOM 740 C C . ASP A 1 92 ? -70.578 8.256 46.039 1.00 39.34 92 ASP A C 1
ATOM 742 O O . ASP A 1 92 ? -70.390 9.361 45.544 1.00 39.34 92 ASP A O 1
ATOM 746 N N . SER A 1 93 ? -71.324 7.325 45.442 1.00 45.06 93 SER A N 1
ATOM 747 C CA . SER A 1 93 ? -72.464 7.563 44.549 1.00 45.06 93 SER A CA 1
ATOM 748 C C . SER A 1 93 ? -72.369 8.628 43.442 1.00 45.06 93 SER A C 1
ATOM 750 O O . SER A 1 93 ? -72.617 9.804 43.676 1.00 45.06 93 SER A O 1
ATOM 752 N N . GLN A 1 94 ? -72.351 8.176 42.174 1.00 41.34 94 GLN A N 1
ATOM 753 C CA . GLN A 1 94 ? -73.468 8.452 41.248 1.00 41.34 94 GLN A CA 1
ATOM 754 C C . GLN A 1 94 ? -73.408 7.677 39.908 1.00 41.34 94 GLN A C 1
ATOM 756 O O . GLN A 1 94 ? -72.484 7.801 39.115 1.00 41.34 94 GLN A O 1
ATOM 761 N N . ARG A 1 95 ? -74.532 6.988 39.638 1.00 40.03 95 ARG A N 1
ATOM 762 C CA . ARG A 1 95 ? -75.183 6.726 38.329 1.00 40.03 95 ARG A CA 1
ATOM 763 C C . ARG A 1 95 ? -74.674 5.587 37.419 1.00 40.03 95 ARG A C 1
ATOM 765 O O . ARG A 1 95 ? -73.873 5.756 36.511 1.00 40.03 95 ARG A O 1
ATOM 772 N N . LYS A 1 96 ? -75.351 4.439 37.576 1.00 44.53 96 LYS A N 1
ATOM 773 C CA . LYS A 1 96 ? -75.738 3.471 36.514 1.00 44.53 96 LYS A CA 1
ATOM 774 C C . LYS A 1 96 ? -76.861 4.088 35.638 1.00 44.53 96 LYS A C 1
ATOM 776 O O . LYS A 1 96 ? -77.565 4.942 36.180 1.00 44.53 96 LYS A O 1
ATOM 781 N N . PRO A 1 97 ? -77.095 3.700 34.357 1.00 46.00 97 PRO A N 1
ATOM 782 C CA . PRO A 1 97 ? -77.377 2.328 33.878 1.00 46.00 97 PRO A CA 1
ATOM 783 C C . PRO A 1 97 ? -76.566 1.953 32.612 1.00 46.00 97 PRO A C 1
ATOM 785 O O . PRO A 1 97 ? -76.102 2.808 31.882 1.00 46.00 97 PRO A O 1
ATOM 788 N N . ALA A 1 98 ? -76.282 0.694 32.289 1.00 36.03 98 ALA A N 1
ATOM 789 C CA . ALA A 1 98 ? -77.258 -0.273 31.815 1.00 36.03 98 ALA A CA 1
ATOM 790 C C . ALA A 1 98 ? -76.665 -1.692 31.791 1.00 36.03 98 ALA A C 1
ATOM 792 O O . ALA A 1 98 ? -75.465 -1.932 31.867 1.00 36.03 98 ALA A O 1
ATOM 793 N N . ARG A 1 99 ? -77.587 -2.640 31.749 1.00 38.38 99 ARG A N 1
ATOM 794 C CA . ARG A 1 99 ? -77.472 -4.037 32.136 1.00 38.38 99 ARG A CA 1
ATOM 795 C C . ARG A 1 99 ? -77.221 -4.898 30.897 1.00 38.38 99 ARG A C 1
ATOM 797 O O . ARG A 1 99 ? -78.124 -5.017 30.082 1.00 38.38 99 ARG A O 1
ATOM 804 N N . GLN A 1 100 ? -76.095 -5.603 30.832 1.00 39.59 100 GLN A N 1
ATOM 805 C CA . GLN A 1 100 ? -76.042 -6.928 30.206 1.00 39.59 100 GLN A CA 1
ATOM 806 C C . GLN A 1 100 ? -75.266 -7.874 31.122 1.00 39.59 100 GLN A C 1
ATOM 808 O O . GLN A 1 100 ? -74.074 -7.728 31.371 1.00 39.59 100 GLN A O 1
ATOM 813 N N . ARG A 1 101 ? -76.015 -8.815 31.698 1.00 39.72 101 ARG A N 1
ATOM 814 C CA . ARG A 1 101 ? -75.502 -9.941 32.470 1.00 39.72 101 ARG A CA 1
ATOM 815 C C . ARG A 1 101 ? -74.950 -10.966 31.480 1.00 39.72 101 ARG A C 1
ATOM 817 O O . ARG A 1 101 ? -75.734 -11.568 30.756 1.00 39.72 101 ARG A O 1
ATOM 824 N N . ALA A 1 102 ? -73.645 -11.207 31.520 1.00 38.75 102 ALA A N 1
ATOM 825 C CA . ALA A 1 102 ? -73.064 -12.495 31.175 1.00 38.75 102 ALA A CA 1
ATOM 826 C C . ALA A 1 102 ? -72.262 -12.977 32.387 1.00 38.75 102 ALA A C 1
ATOM 828 O O . ALA A 1 102 ? -71.541 -12.233 33.047 1.00 38.75 102 ALA A O 1
ATOM 829 N N . THR A 1 103 ? -72.523 -14.217 32.742 1.00 37.38 103 THR A N 1
ATOM 830 C CA . THR A 1 103 ? -72.147 -14.907 33.964 1.00 37.38 103 THR A CA 1
ATOM 831 C C . THR A 1 103 ? -70.658 -15.246 34.016 1.00 37.38 103 THR A C 1
ATOM 833 O O . THR A 1 103 ? -70.155 -15.945 33.148 1.00 37.38 103 THR A O 1
ATOM 836 N N . GLY A 1 104 ? -70.001 -14.786 35.083 1.00 43.47 104 GLY A N 1
ATOM 837 C CA . GLY A 1 104 ? -68.957 -15.468 35.856 1.00 43.47 104 GLY A CA 1
ATOM 838 C C . GLY A 1 104 ? -67.927 -16.346 35.140 1.00 43.47 104 GLY A C 1
ATOM 839 O O . GLY A 1 104 ? -68.168 -17.528 34.916 1.00 43.47 104 GLY A O 1
ATOM 840 N N . LYS A 1 105 ? -66.714 -15.810 34.989 1.00 47.56 105 LYS A N 1
ATOM 841 C CA . LYS A 1 105 ? -65.486 -16.237 35.694 1.00 47.56 105 LYS A CA 1
ATOM 842 C C . LYS A 1 105 ? -64.363 -15.307 35.232 1.00 47.56 105 LYS A C 1
ATOM 844 O O . LYS A 1 105 ? -64.167 -15.140 34.035 1.00 47.56 105 LYS A O 1
ATOM 849 N N . ALA A 1 106 ? -63.666 -14.665 36.166 1.00 54.75 106 ALA A N 1
ATOM 850 C CA . ALA A 1 106 ? -62.445 -13.938 35.844 1.00 54.75 106 ALA A CA 1
ATOM 851 C C . ALA A 1 106 ? -61.435 -14.957 35.294 1.00 54.75 106 ALA A C 1
ATOM 853 O O . ALA A 1 106 ? -60.933 -15.783 36.056 1.00 54.75 106 ALA A O 1
ATOM 854 N N . GLU A 1 107 ? -61.207 -14.961 33.977 1.00 51.75 107 GLU A N 1
ATOM 855 C CA . GLU A 1 107 ? -60.153 -15.772 33.369 1.00 51.75 107 GLU A CA 1
ATOM 856 C C . GLU A 1 107 ? -58.827 -15.310 33.971 1.00 51.75 107 GLU A C 1
ATOM 858 O O . GLU A 1 107 ? -58.350 -14.197 33.746 1.00 51.75 107 GLU A O 1
ATOM 863 N N . THR A 1 108 ? -58.263 -16.162 34.819 1.00 67.31 108 THR A N 1
ATOM 864 C CA . THR A 1 108 ? -56.936 -15.939 35.379 1.00 67.31 108 THR A CA 1
ATOM 865 C C . THR A 1 108 ? -55.914 -15.995 34.243 1.00 67.31 108 THR A C 1
ATOM 867 O O . THR A 1 108 ? -56.124 -16.677 33.239 1.00 67.31 108 THR A O 1
ATOM 870 N N . ALA A 1 109 ? -54.769 -15.326 34.395 1.00 63.44 109 ALA A N 1
ATOM 871 C CA . ALA A 1 109 ? -53.680 -15.372 33.411 1.00 63.44 109 ALA A CA 1
ATOM 872 C C . ALA A 1 109 ? -53.303 -16.816 32.993 1.00 63.44 109 ALA A C 1
ATOM 874 O O . ALA A 1 109 ? -52.869 -17.054 31.866 1.00 63.44 109 ALA A O 1
ATOM 875 N N . MET A 1 110 ? -53.560 -17.799 33.861 1.00 63.47 110 MET A N 1
ATOM 876 C CA . MET A 1 110 ? -53.359 -19.226 33.607 1.00 63.47 110 MET A CA 1
ATOM 877 C C . MET A 1 110 ? -54.326 -19.822 32.570 1.00 63.47 110 MET A C 1
ATOM 879 O O . MET A 1 110 ? -53.912 -20.682 31.789 1.00 63.47 110 MET A O 1
ATOM 883 N N . ASP A 1 111 ? -55.576 -19.359 32.505 1.00 72.44 111 ASP A N 1
ATOM 884 C CA . ASP A 1 111 ? -56.539 -19.806 31.488 1.00 72.44 111 ASP A CA 1
ATOM 885 C C . ASP A 1 111 ? -56.201 -19.232 30.108 1.00 72.44 111 ASP A C 1
ATOM 887 O O . ASP A 1 111 ? -56.254 -19.955 29.110 1.00 72.44 111 ASP A O 1
ATOM 891 N N . SER A 1 112 ? -55.714 -17.986 30.053 1.00 72.69 112 SER A N 1
ATOM 892 C CA . SER A 1 112 ? -55.188 -17.404 28.810 1.00 72.69 112 SER A CA 1
ATOM 893 C C . SER A 1 112 ? -53.970 -18.183 28.282 1.00 72.69 112 SER A C 1
ATOM 895 O O . SER A 1 112 ? -53.869 -18.461 27.085 1.00 72.69 112 SER A O 1
ATOM 897 N N . LEU A 1 113 ? -53.096 -18.654 29.183 1.00 71.88 113 LEU A N 1
ATOM 898 C CA . LEU A 1 113 ? -51.925 -19.459 28.833 1.00 71.88 113 LEU A CA 1
ATOM 899 C C . LEU A 1 113 ? -52.311 -20.868 28.350 1.00 71.88 113 LEU A C 1
ATOM 901 O O . LEU A 1 113 ? -51.703 -21.391 27.412 1.00 71.88 113 LEU A O 1
ATOM 905 N N . ARG A 1 114 ? -53.333 -21.488 28.959 1.00 80.69 114 ARG A N 1
ATOM 906 C CA . ARG A 1 114 ? -53.881 -22.776 28.496 1.00 80.69 114 ARG A CA 1
ATOM 907 C C . ARG A 1 114 ? -54.487 -22.656 27.100 1.00 80.69 114 ARG A C 1
ATOM 909 O O . ARG A 1 114 ? -54.225 -23.523 26.267 1.00 80.69 114 ARG A O 1
ATOM 916 N N . ARG A 1 115 ? -55.208 -21.567 26.815 1.00 78.25 115 ARG A N 1
ATOM 917 C CA . ARG A 1 115 ? -55.756 -21.287 25.478 1.00 78.25 115 ARG A CA 1
ATOM 918 C C . ARG A 1 115 ? -54.656 -21.105 24.432 1.00 78.25 115 ARG A C 1
ATOM 920 O O . ARG A 1 115 ? -54.706 -21.753 23.391 1.00 78.25 115 ARG A O 1
ATOM 927 N N . ALA A 1 116 ? -53.618 -20.330 24.747 1.00 75.38 116 ALA A N 1
ATOM 928 C CA . ALA A 1 116 ? -52.487 -20.108 23.844 1.00 75.38 116 ALA A CA 1
ATOM 929 C C . ALA A 1 116 ? -51.702 -21.400 23.538 1.00 75.38 116 ALA A C 1
ATOM 931 O O . ALA A 1 116 ? -51.258 -21.622 22.410 1.00 75.38 116 ALA A O 1
ATOM 932 N N . ARG A 1 117 ? -51.551 -22.297 24.525 1.00 78.94 117 ARG A N 1
ATOM 933 C CA . ARG A 1 117 ? -50.926 -23.615 24.308 1.00 78.94 117 ARG A CA 1
ATOM 934 C C . ARG A 1 117 ? -51.783 -24.521 23.425 1.00 78.94 117 ARG A C 1
ATOM 936 O O . ARG A 1 117 ? -51.231 -25.182 22.546 1.00 78.94 117 ARG A O 1
ATOM 943 N N . ALA A 1 118 ? -53.101 -24.524 23.622 1.00 77.50 118 ALA A N 1
ATOM 944 C CA . ALA A 1 118 ? -54.026 -25.296 22.794 1.00 77.50 118 ALA A CA 1
ATOM 945 C C . ALA A 1 118 ? -54.051 -24.795 21.338 1.00 77.50 118 ALA A C 1
ATOM 947 O O . ALA A 1 118 ? -54.021 -25.596 20.406 1.00 77.50 118 ALA A O 1
ATOM 948 N N . GLU A 1 119 ? -54.012 -23.478 21.127 1.00 75.00 119 GLU A N 1
ATOM 949 C CA . GLU A 1 119 ? -53.9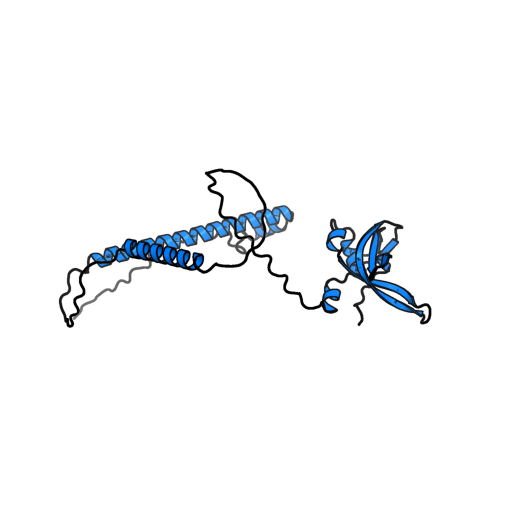60 -22.877 19.790 1.00 75.00 119 GLU A CA 1
ATOM 950 C C . GLU A 1 119 ? -52.650 -23.213 19.059 1.00 75.00 119 GLU A C 1
ATOM 952 O O . GLU A 1 119 ? -52.660 -23.590 17.885 1.00 75.00 119 GLU A O 1
ATOM 957 N N . LYS A 1 120 ? -51.513 -23.171 19.766 1.00 74.81 120 LYS A N 1
ATOM 958 C CA . LYS A 1 120 ? -50.211 -23.556 19.203 1.00 74.81 120 LYS A CA 1
ATOM 959 C C . LYS A 1 120 ? -50.138 -25.049 18.866 1.00 74.81 120 LYS A C 1
ATOM 961 O O . LYS A 1 120 ? -49.525 -25.406 17.860 1.00 74.81 120 LYS A O 1
ATOM 966 N N . ALA A 1 121 ? -50.764 -25.910 19.672 1.00 74.44 121 ALA A N 1
ATOM 967 C CA . ALA A 1 121 ? -50.866 -27.340 19.385 1.00 74.44 121 ALA A CA 1
ATOM 968 C C . ALA A 1 121 ? -51.698 -27.597 18.118 1.00 74.44 121 ALA A C 1
ATOM 970 O O . ALA A 1 121 ? -51.230 -28.296 17.220 1.00 74.44 121 ALA A O 1
ATOM 971 N N . LYS A 1 122 ? -52.856 -26.937 17.988 1.00 74.00 122 LYS A N 1
ATOM 972 C CA . LYS A 1 122 ? -53.719 -27.048 16.803 1.00 74.00 122 LYS A CA 1
ATOM 973 C C . LYS A 1 122 ? -53.023 -26.56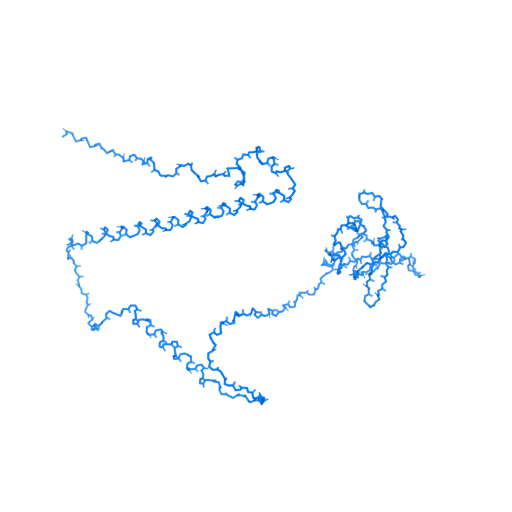3 15.525 1.00 74.00 122 LYS A C 1
ATOM 975 O O . LYS A 1 122 ? -53.072 -27.232 14.500 1.00 74.00 122 LYS A O 1
ATOM 980 N N . ARG A 1 123 ? -52.290 -25.444 15.593 1.00 69.94 123 ARG A N 1
ATOM 981 C CA . ARG A 1 123 ? -51.529 -24.910 14.447 1.00 69.94 123 ARG A CA 1
ATOM 982 C C . ARG A 1 123 ? -50.388 -25.836 14.005 1.00 69.94 123 ARG A C 1
ATOM 984 O O . ARG A 1 123 ? -50.038 -25.850 12.829 1.00 69.94 123 ARG A O 1
ATOM 991 N N . LYS A 1 124 ? -49.798 -26.603 14.930 1.00 68.75 124 LYS A N 1
ATOM 992 C CA . LYS A 1 124 ? -48.788 -27.623 14.605 1.00 68.75 124 LYS A CA 1
ATOM 993 C C . LYS A 1 124 ? -49.426 -28.837 13.921 1.00 68.75 124 LYS A C 1
ATOM 995 O O . LYS A 1 124 ? -48.852 -29.336 12.963 1.00 68.75 124 LYS A O 1
ATOM 1000 N N . GLU A 1 125 ? -50.601 -29.264 14.379 1.00 67.12 125 GLU A N 1
ATOM 1001 C CA . GLU A 1 125 ? -51.356 -30.384 13.801 1.00 67.12 125 GLU A CA 1
ATOM 1002 C C . GLU A 1 125 ? -51.821 -30.091 12.361 1.00 67.12 125 GLU A C 1
ATOM 1004 O O . GLU A 1 125 ? -51.611 -30.917 11.470 1.00 67.12 125 GLU A O 1
ATOM 1009 N N . ASP A 1 126 ? -52.336 -28.885 12.093 1.00 64.38 126 ASP A N 1
ATOM 1010 C CA . ASP A 1 126 ? -52.705 -28.458 10.731 1.00 64.38 126 ASP A CA 1
ATOM 1011 C C . ASP A 1 126 ? -51.489 -28.403 9.789 1.00 64.38 126 ASP A C 1
ATOM 1013 O O . ASP A 1 126 ? -51.574 -28.809 8.631 1.00 64.38 126 ASP A O 1
ATOM 1017 N N . ASN A 1 127 ? -50.318 -27.990 10.289 1.00 59.88 127 ASN A N 1
ATOM 1018 C CA . ASN A 1 127 ? -49.089 -27.941 9.488 1.00 59.88 127 ASN A CA 1
ATOM 1019 C C . ASN A 1 127 ? -48.511 -29.341 9.184 1.00 59.88 127 ASN A C 1
ATOM 1021 O O . ASN A 1 127 ? -47.716 -29.497 8.260 1.00 59.88 127 ASN A O 1
ATOM 1025 N N . THR A 1 128 ? -48.906 -30.370 9.943 1.00 60.06 128 THR A N 1
ATOM 1026 C CA . THR A 1 128 ? -48.512 -31.768 9.686 1.00 60.06 128 THR A CA 1
ATOM 1027 C C . THR A 1 128 ? -49.471 -32.520 8.766 1.00 60.06 128 THR A C 1
ATOM 1029 O O . THR A 1 128 ? -49.056 -33.491 8.146 1.00 60.06 128 THR A O 1
ATOM 1032 N N . ARG A 1 129 ? -50.728 -32.071 8.634 1.00 58.75 129 ARG A N 1
ATOM 1033 C CA . ARG A 1 129 ? -51.724 -32.687 7.735 1.00 58.75 129 ARG A CA 1
ATOM 1034 C C . ARG A 1 129 ? -51.670 -32.169 6.295 1.00 58.75 129 ARG A C 1
ATOM 1036 O O . ARG A 1 129 ? -52.252 -32.783 5.415 1.00 58.75 129 ARG A O 1
ATOM 1043 N N . GLY A 1 130 ? -50.983 -31.053 6.045 1.00 52.69 130 GLY A N 1
ATOM 1044 C CA . GLY A 1 130 ? -50.863 -30.444 4.714 1.00 52.69 130 GLY A CA 1
ATOM 1045 C C . GLY A 1 130 ? -49.653 -30.890 3.887 1.00 52.69 130 GLY A C 1
ATOM 1046 O O . GLY A 1 130 ? -49.372 -30.262 2.869 1.00 52.69 130 GLY A O 1
ATOM 1047 N N . ARG A 1 131 ? -48.897 -31.912 4.314 1.00 50.22 131 ARG A N 1
ATOM 1048 C CA . ARG A 1 131 ? -47.660 -32.330 3.633 1.00 50.22 131 ARG A CA 1
ATOM 1049 C C . ARG A 1 131 ? -47.723 -33.769 3.137 1.00 50.22 131 ARG A C 1
ATOM 1051 O O . ARG A 1 131 ? -46.871 -34.582 3.477 1.00 50.22 131 ARG A O 1
ATOM 1058 N N . ASP A 1 132 ? -48.705 -34.034 2.285 1.00 46.25 132 ASP A N 1
ATOM 1059 C CA . ASP A 1 132 ? -48.707 -35.217 1.434 1.00 46.25 132 ASP A CA 1
ATOM 1060 C C . ASP A 1 132 ? -48.085 -34.900 0.064 1.00 46.25 132 ASP A C 1
ATOM 1062 O O . ASP A 1 132 ? -48.451 -33.937 -0.609 1.00 46.25 132 ASP A O 1
ATOM 1066 N N . TYR A 1 133 ? -47.182 -35.798 -0.340 1.00 39.31 133 TYR A N 1
ATOM 1067 C CA . TYR A 1 133 ? -46.753 -36.110 -1.708 1.00 39.31 133 TYR A CA 1
ATOM 1068 C C . TYR A 1 133 ? -45.502 -35.428 -2.307 1.00 39.31 133 TYR A C 1
ATOM 1070 O O . TYR A 1 133 ? -45.570 -34.450 -3.049 1.00 39.31 133 TYR A O 1
ATOM 1078 N N . SER A 1 134 ? -44.339 -36.066 -2.103 1.00 38.41 134 SER A N 1
ATOM 1079 C CA . SER A 1 134 ? -43.374 -36.398 -3.177 1.00 38.41 134 SER A CA 1
ATOM 1080 C C . SER A 1 134 ? -42.394 -37.496 -2.711 1.00 38.41 134 SER A C 1
ATOM 1082 O O . SER A 1 134 ? -41.821 -37.358 -1.629 1.00 38.41 134 SER A O 1
ATOM 1084 N N . PRO A 1 135 ? -42.190 -38.589 -3.478 1.00 48.78 135 PRO A N 1
ATOM 1085 C CA . PRO A 1 135 ? -41.358 -39.724 -3.078 1.00 48.78 135 PRO A CA 1
ATOM 1086 C C . PRO A 1 135 ? -39.904 -39.555 -3.547 1.00 48.78 135 PRO A C 1
ATOM 1088 O O . PRO A 1 135 ? -39.658 -39.169 -4.689 1.00 48.78 135 PRO A O 1
ATOM 1091 N N . GLY A 1 136 ? -38.922 -39.897 -2.707 1.00 38.34 136 GLY A N 1
ATOM 1092 C CA . GLY A 1 136 ? -37.523 -39.857 -3.136 1.00 38.34 136 GLY A CA 1
ATOM 1093 C C . GLY A 1 136 ? -36.486 -40.381 -2.142 1.00 38.34 136 GLY A C 1
ATOM 1094 O O . GLY A 1 136 ? -35.936 -39.605 -1.376 1.00 38.34 136 GLY A O 1
ATOM 1095 N N . ARG A 1 137 ? -36.139 -41.666 -2.319 1.00 35.34 137 ARG A N 1
ATOM 1096 C CA . ARG A 1 137 ? -34.868 -42.353 -1.982 1.00 35.34 137 ARG A CA 1
ATOM 1097 C C . ARG A 1 137 ? -34.638 -42.895 -0.557 1.00 35.34 137 ARG A C 1
ATOM 1099 O O . ARG A 1 137 ? -34.144 -42.227 0.338 1.00 35.34 137 ARG A O 1
ATOM 1106 N N . GLN A 1 138 ? -34.924 -44.196 -0.470 1.00 39.53 138 GLN A N 1
ATOM 1107 C CA . GLN A 1 138 ? -34.177 -45.304 0.148 1.00 39.53 138 GLN A CA 1
ATOM 1108 C C . GLN A 1 138 ? -32.729 -45.030 0.631 1.00 39.53 138 GLN A C 1
ATOM 1110 O O . GLN A 1 138 ? -31.896 -44.559 -0.144 1.00 39.53 138 GLN A O 1
ATOM 1115 N N . GLY A 1 139 ? -32.429 -45.491 1.854 1.00 36.31 139 GLY A N 1
ATOM 1116 C CA . GLY A 1 139 ? -31.090 -45.720 2.430 1.00 36.31 139 GLY A CA 1
ATOM 1117 C C . GLY A 1 139 ? -31.168 -45.873 3.961 1.00 36.31 139 GLY A C 1
ATOM 1118 O O . GLY A 1 139 ? -31.089 -44.875 4.659 1.00 36.31 139 GLY A O 1
ATOM 1119 N N . SER A 1 140 ? -31.686 -46.998 4.469 1.00 37.44 140 SER A N 1
ATOM 1120 C CA . SER A 1 140 ? -30.952 -48.116 5.116 1.00 37.44 140 SER A CA 1
ATOM 1121 C C . SER A 1 140 ? -30.242 -47.776 6.440 1.00 37.44 140 SER A C 1
ATOM 1123 O O . SER A 1 140 ? -29.211 -47.116 6.442 1.00 37.44 140 SER A O 1
ATOM 1125 N N . ASP A 1 141 ? -30.816 -48.346 7.506 1.00 37.06 141 ASP A N 1
ATOM 1126 C CA . ASP A 1 141 ? -30.224 -48.896 8.737 1.00 37.06 141 ASP A CA 1
ATOM 1127 C C . ASP A 1 141 ? -29.546 -47.997 9.784 1.00 37.06 141 ASP A C 1
ATOM 1129 O O . ASP A 1 141 ? -28.525 -47.356 9.555 1.00 37.06 141 ASP A O 1
ATOM 1133 N N . GLY A 1 142 ? -30.072 -48.075 11.012 1.00 36.28 142 GLY A N 1
ATOM 1134 C CA . GLY A 1 142 ? -29.436 -47.549 12.218 1.00 36.28 142 GLY A CA 1
ATOM 1135 C C . GLY A 1 142 ? -30.382 -47.554 13.417 1.00 36.28 142 GLY A C 1
ATOM 1136 O O . GLY A 1 142 ? -31.137 -46.610 13.610 1.00 36.28 142 GLY A O 1
ATOM 1137 N N . ALA A 1 143 ? -30.346 -48.645 14.178 1.00 39.19 143 ALA A N 1
ATOM 1138 C CA . ALA A 1 143 ? -31.126 -48.935 15.375 1.00 39.19 143 ALA A CA 1
ATOM 1139 C C . ALA A 1 143 ? -31.060 -47.850 16.477 1.00 39.19 143 ALA A C 1
ATOM 1141 O O . ALA A 1 143 ? -30.006 -47.285 16.747 1.00 39.19 143 ALA A O 1
ATOM 1142 N N . GLU A 1 144 ? -32.212 -47.628 17.116 1.00 43.84 144 GLU A N 1
ATOM 1143 C CA . GLU A 1 144 ? -32.411 -47.653 18.576 1.00 43.84 144 GLU A CA 1
ATOM 1144 C C . GLU A 1 144 ? -31.380 -46.910 19.451 1.00 43.84 144 GLU A C 1
ATOM 1146 O O . GLU A 1 144 ? -30.353 -47.460 19.835 1.00 43.84 144 GLU A O 1
ATOM 1151 N N . SER A 1 145 ? -31.719 -45.688 19.874 1.00 37.19 145 SER A N 1
ATOM 1152 C CA . SER A 1 145 ? -31.316 -45.175 21.189 1.00 37.19 145 SER A CA 1
ATOM 1153 C C . SER A 1 145 ? -32.301 -44.102 21.637 1.00 37.19 145 SER A C 1
ATOM 1155 O O . SER A 1 145 ? -32.419 -43.037 21.028 1.00 37.19 145 SER A O 1
ATOM 1157 N N . GLU A 1 146 ? -33.022 -44.423 22.706 1.00 47.69 146 GLU A N 1
ATOM 1158 C CA . GLU A 1 146 ? -33.640 -43.458 23.606 1.00 47.69 146 GLU A CA 1
ATOM 1159 C C . GLU A 1 146 ? -32.548 -42.542 24.200 1.00 47.69 146 GLU A C 1
ATOM 1161 O O . GLU A 1 146 ? -31.371 -42.904 24.247 1.00 47.69 146 GLU A O 1
ATOM 1166 N N . ASP A 1 147 ? -32.964 -41.345 24.614 1.00 46.06 147 ASP A N 1
ATOM 1167 C CA . ASP A 1 147 ? -32.181 -40.334 25.335 1.00 46.06 147 ASP A CA 1
ATOM 1168 C C . ASP A 1 147 ? -31.085 -39.582 24.556 1.00 46.06 147 ASP A C 1
ATOM 1170 O O . ASP A 1 147 ? -29.893 -39.853 24.661 1.00 46.06 147 ASP A O 1
ATOM 1174 N N . ASP A 1 148 ? -31.483 -38.491 23.893 1.00 41.03 148 ASP A N 1
ATOM 1175 C CA . ASP A 1 148 ? -30.601 -37.330 23.741 1.00 41.03 148 ASP A CA 1
ATOM 1176 C C . ASP A 1 148 ? -31.403 -36.035 23.917 1.00 41.03 148 ASP A C 1
ATOM 1178 O O . ASP A 1 148 ? -32.199 -35.624 23.067 1.00 41.03 148 ASP A O 1
ATOM 1182 N N . PHE A 1 149 ? -31.175 -35.357 25.044 1.00 47.81 149 PHE A N 1
ATOM 1183 C CA . PHE A 1 149 ? -31.466 -33.935 25.222 1.00 47.81 149 PHE A CA 1
ATOM 1184 C C . PHE A 1 149 ? -30.503 -33.118 24.335 1.00 47.81 149 PHE A C 1
ATOM 1186 O O . PHE A 1 149 ? -29.666 -32.345 24.804 1.00 47.81 149 PHE A O 1
ATOM 1193 N N . GLY A 1 150 ? -30.629 -33.294 23.020 1.00 41.47 150 GLY A N 1
ATOM 1194 C CA . GLY A 1 150 ? -29.779 -32.710 21.995 1.00 41.47 150 GLY A CA 1
ATOM 1195 C C . GLY A 1 150 ? -30.151 -31.262 21.718 1.00 41.47 150 GLY A C 1
ATOM 1196 O O . GLY A 1 150 ? -30.992 -30.966 20.871 1.00 41.47 150 GLY A O 1
ATOM 1197 N N . ARG A 1 151 ? -29.522 -30.358 22.476 1.00 50.78 151 ARG A N 1
ATOM 1198 C CA . ARG A 1 151 ? -29.123 -28.989 22.103 1.00 50.78 151 ARG A CA 1
ATOM 1199 C C . ARG A 1 151 ? -29.745 -28.505 20.786 1.00 50.78 151 ARG A C 1
ATOM 1201 O O . ARG A 1 151 ? -29.281 -28.877 19.709 1.00 50.78 151 ARG A O 1
ATOM 1208 N N . ALA A 1 152 ? -30.761 -27.640 20.882 1.00 52.06 152 ALA A N 1
ATOM 1209 C CA . ALA A 1 152 ? -31.318 -26.918 19.742 1.00 52.06 152 ALA A CA 1
ATOM 1210 C C . ALA A 1 152 ? -30.161 -26.380 18.894 1.00 52.06 152 ALA A C 1
ATOM 1212 O O . ALA A 1 152 ? -29.437 -25.484 19.334 1.00 52.06 152 ALA A O 1
ATOM 1213 N N . ARG A 1 153 ? -29.943 -26.995 17.723 1.00 54.56 153 ARG A N 1
ATOM 1214 C CA . ARG A 1 153 ? -28.920 -26.571 16.772 1.00 54.56 153 ARG A CA 1
ATOM 1215 C C . ARG A 1 153 ? -29.192 -25.099 16.523 1.00 54.56 153 ARG A C 1
ATOM 1217 O O . ARG A 1 153 ? -30.245 -24.749 15.990 1.00 54.56 153 ARG A O 1
ATOM 1224 N N . SER A 1 154 ? -28.285 -24.252 17.009 1.00 56.56 154 SER A N 1
ATOM 1225 C CA . SER A 1 154 ? -28.249 -22.835 16.684 1.00 56.56 154 SER A CA 1
ATOM 1226 C C . SER A 1 154 ? -28.464 -22.755 15.188 1.00 56.56 154 SER A C 1
ATOM 1228 O O . SER A 1 154 ? -27.699 -23.373 14.447 1.00 56.56 154 SER A O 1
ATOM 1230 N N . ARG A 1 155 ? -29.553 -22.102 14.777 1.00 59.44 155 ARG A N 1
ATOM 1231 C CA . ARG A 1 155 ? -29.875 -21.827 13.383 1.00 59.44 155 ARG A CA 1
ATOM 1232 C C . ARG A 1 155 ? -28.618 -21.196 12.797 1.00 59.44 155 ARG A C 1
ATOM 1234 O O . ARG A 1 155 ? -28.344 -20.032 13.073 1.00 59.44 155 ARG A O 1
ATOM 1241 N N . THR A 1 156 ? -27.798 -21.998 12.118 1.00 58.78 156 THR A N 1
ATOM 1242 C CA . THR A 1 156 ? -26.683 -21.480 11.339 1.00 58.78 156 THR A CA 1
ATOM 1243 C C . THR A 1 156 ? -27.323 -20.438 10.443 1.00 58.78 156 THR A C 1
ATOM 1245 O O . THR A 1 156 ? -28.348 -20.767 9.832 1.00 58.78 156 THR A O 1
ATOM 1248 N N . PRO A 1 157 ? -26.845 -19.182 10.456 1.00 59.56 157 PRO A N 1
ATOM 1249 C CA . PRO A 1 157 ? -27.369 -18.197 9.531 1.00 59.56 157 PRO A CA 1
ATOM 1250 C C . PRO A 1 157 ? -27.302 -18.851 8.154 1.00 59.56 157 PRO A C 1
ATOM 1252 O O . PRO A 1 157 ? -26.250 -19.371 7.770 1.00 59.56 157 PRO A O 1
ATOM 1255 N N . GLU A 1 158 ? -28.458 -18.964 7.492 1.00 59.56 158 GLU A N 1
ATOM 1256 C CA . GLU A 1 158 ? -28.492 -19.325 6.080 1.00 59.56 158 GLU A CA 1
ATOM 1257 C C . GLU A 1 158 ? -27.462 -18.423 5.425 1.00 59.56 158 GLU A C 1
ATOM 1259 O O . GLU A 1 158 ? -27.507 -17.209 5.629 1.00 59.56 158 GLU A O 1
ATOM 1264 N N . LYS A 1 159 ? -26.470 -19.044 4.778 1.00 59.69 159 LYS A N 1
ATOM 1265 C CA . LYS A 1 159 ? -25.440 -18.348 4.022 1.00 59.69 159 LYS A CA 1
ATOM 1266 C C . LYS A 1 159 ? -26.201 -17.369 3.141 1.00 59.69 159 LYS A C 1
ATOM 1268 O O . LYS A 1 159 ? -26.903 -17.826 2.241 1.00 59.69 159 LYS A O 1
ATOM 1273 N N . GLU A 1 160 ? -26.160 -16.081 3.491 1.00 62.19 160 GLU A N 1
ATOM 1274 C CA . GLU A 1 160 ? -26.801 -15.043 2.697 1.00 62.19 160 GLU A CA 1
ATOM 1275 C C . GLU A 1 160 ? -26.316 -15.292 1.280 1.00 62.19 160 GLU A C 1
ATOM 1277 O O . GLU A 1 160 ? -25.104 -15.361 1.053 1.00 62.19 160 GLU A O 1
ATOM 1282 N N . GLU A 1 161 ? -27.255 -15.581 0.377 1.00 59.44 161 GLU A N 1
ATOM 1283 C CA . GLU A 1 161 ? -26.951 -15.711 -1.037 1.00 59.44 161 GLU A CA 1
ATOM 1284 C C . GLU A 1 161 ? -26.127 -14.480 -1.378 1.00 59.44 161 GLU A C 1
ATOM 1286 O O . GLU A 1 161 ? -26.593 -13.356 -1.169 1.00 59.44 161 GLU A O 1
ATOM 1291 N N . GLU A 1 162 ? -24.862 -14.713 -1.735 1.00 63.47 162 GLU A N 1
ATOM 1292 C CA . GLU A 1 162 ? -23.888 -13.681 -2.047 1.00 63.47 162 GLU A CA 1
ATOM 1293 C C . GLU A 1 162 ? -24.543 -12.829 -3.127 1.00 63.47 162 GLU A C 1
ATOM 1295 O O . GLU A 1 162 ? -24.584 -13.227 -4.289 1.00 63.47 162 GLU A O 1
ATOM 1300 N N . LYS A 1 163 ? -25.171 -11.715 -2.722 1.00 64.44 163 LYS A N 1
ATOM 1301 C CA . LYS A 1 163 ? -25.785 -10.772 -3.647 1.00 64.44 163 LYS A CA 1
ATOM 1302 C C . LYS A 1 163 ? -24.685 -10.448 -4.628 1.00 64.44 163 LYS A C 1
ATOM 1304 O O . LYS A 1 163 ? -23.674 -9.892 -4.199 1.00 64.44 163 LYS A O 1
ATOM 1309 N N . GLU A 1 164 ? -24.863 -10.864 -5.882 1.00 68.56 164 GLU A N 1
ATOM 1310 C CA . GLU A 1 164 ? -23.884 -10.642 -6.936 1.00 68.56 164 GLU A CA 1
ATOM 1311 C C . GLU A 1 164 ? -23.511 -9.166 -6.882 1.00 68.56 164 GLU A C 1
ATOM 1313 O O . GLU A 1 164 ? -24.334 -8.283 -7.146 1.00 68.56 164 GLU A O 1
ATOM 1318 N N . ALA A 1 165 ? -22.298 -8.901 -6.392 1.00 71.81 165 ALA A N 1
ATOM 1319 C CA . ALA A 1 165 ? -21.815 -7.547 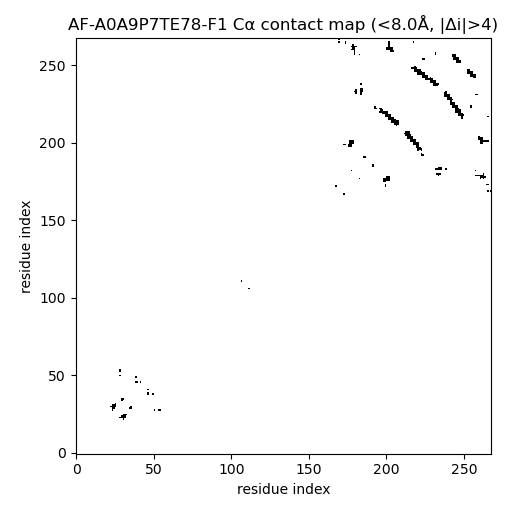-6.265 1.00 71.81 165 ALA A CA 1
ATOM 1320 C C . ALA A 1 165 ? -21.856 -6.920 -7.665 1.00 71.81 165 ALA A C 1
ATOM 1322 O O . ALA A 1 165 ? -21.629 -7.627 -8.655 1.00 71.81 165 ALA A O 1
ATOM 1323 N N . PRO A 1 166 ? -22.165 -5.617 -7.774 1.00 76.81 166 PRO A N 1
ATOM 1324 C CA . PRO A 1 166 ? -22.128 -4.947 -9.064 1.00 76.81 166 PRO A CA 1
ATOM 1325 C C . PRO A 1 166 ? -20.772 -5.193 -9.733 1.00 76.81 166 PRO A C 1
ATOM 1327 O O . PRO A 1 166 ? -19.748 -5.289 -9.051 1.00 76.81 166 PRO A O 1
ATOM 1330 N N . LEU A 1 167 ? -20.779 -5.317 -11.065 1.00 80.19 167 LEU A N 1
ATOM 1331 C CA . LEU A 1 167 ? -19.549 -5.509 -11.829 1.00 80.19 167 LEU A CA 1
ATOM 1332 C C . LEU A 1 167 ? -18.539 -4.413 -11.444 1.00 80.19 167 LEU A C 1
ATOM 1334 O O . LEU A 1 167 ? -18.924 -3.242 -11.398 1.00 80.19 167 LEU A O 1
ATOM 1338 N N . PRO A 1 168 ? -17.282 -4.780 -11.142 1.00 81.50 168 PRO A N 1
ATOM 1339 C CA . PRO A 1 168 ? -16.301 -3.835 -10.630 1.00 81.50 168 PRO A CA 1
ATOM 1340 C C . PRO A 1 168 ? -15.991 -2.762 -11.674 1.00 81.50 168 PRO A C 1
ATOM 1342 O O . PRO A 1 168 ? -15.745 -3.075 -12.842 1.00 81.50 168 PRO A O 1
ATOM 1345 N N . ASP A 1 169 ? -15.987 -1.503 -11.239 1.00 87.44 169 ASP A N 1
ATOM 1346 C CA . ASP A 1 169 ? -15.623 -0.361 -12.078 1.00 87.44 169 ASP A CA 1
ATOM 1347 C C . ASP A 1 169 ? -14.097 -0.159 -12.069 1.00 87.44 169 ASP A C 1
ATOM 1349 O O . ASP A 1 169 ? -13.392 -0.596 -11.153 1.00 87.44 169 ASP A O 1
ATOM 1353 N N . LEU A 1 170 ? -13.556 0.565 -13.052 1.00 86.44 170 LEU A N 1
ATOM 1354 C CA . LEU A 1 170 ? -12.126 0.903 -13.102 1.00 86.44 170 LEU A CA 1
ATOM 1355 C C . LEU A 1 170 ? -11.663 1.644 -11.841 1.00 86.44 170 LEU A C 1
ATOM 1357 O O . LEU A 1 170 ? -10.552 1.427 -11.356 1.00 86.44 170 LEU A O 1
ATOM 1361 N N . LYS A 1 171 ? -12.554 2.432 -11.234 1.00 88.44 171 LYS A N 1
ATOM 1362 C CA . LYS A 1 171 ? -12.321 3.113 -9.953 1.00 88.44 171 LYS A CA 1
ATOM 1363 C C . LYS A 1 171 ? -12.067 2.149 -8.796 1.00 88.44 171 LYS A C 1
ATOM 1365 O O . LYS A 1 171 ? -11.316 2.493 -7.884 1.00 88.44 171 LYS A O 1
ATOM 1370 N N . ASP A 1 172 ? -12.670 0.964 -8.811 1.00 89.75 172 ASP A N 1
ATOM 1371 C CA . ASP A 1 172 ? -12.457 -0.030 -7.758 1.00 89.75 172 ASP A CA 1
ATOM 1372 C C . ASP A 1 172 ? -11.054 -0.622 -7.857 1.00 89.75 172 ASP A C 1
ATOM 1374 O O . ASP A 1 172 ? -10.359 -0.733 -6.847 1.00 89.75 172 ASP A O 1
ATOM 1378 N N . PHE A 1 173 ? -10.581 -0.879 -9.079 1.00 90.00 173 PHE A N 1
ATOM 1379 C CA . PHE A 1 173 ? -9.201 -1.296 -9.322 1.00 90.00 173 PHE A CA 1
ATOM 1380 C C . PHE A 1 173 ? -8.190 -0.197 -8.981 1.00 90.00 173 PHE A C 1
ATOM 1382 O O . PHE A 1 173 ? -7.109 -0.502 -8.481 1.00 90.00 173 PHE A O 1
ATOM 1389 N N . GLU A 1 174 ? -8.532 1.080 -9.186 1.00 90.06 174 GLU A N 1
ATOM 1390 C CA . GLU A 1 174 ? -7.679 2.199 -8.767 1.00 90.06 174 GLU A CA 1
ATOM 1391 C C . GLU A 1 174 ? -7.506 2.290 -7.244 1.00 90.06 174 GLU A C 1
ATOM 1393 O O . GLU A 1 174 ? -6.423 2.660 -6.789 1.00 90.06 174 GLU A O 1
ATOM 1398 N N . ARG A 1 175 ? -8.530 1.939 -6.453 1.00 90.12 175 ARG A N 1
ATOM 1399 C CA . ARG A 1 175 ? -8.465 1.960 -4.976 1.00 90.12 175 ARG A CA 1
ATOM 1400 C C . ARG A 1 175 ? -7.500 0.923 -4.413 1.00 90.12 175 ARG A C 1
ATOM 1402 O O . ARG A 1 175 ? -6.842 1.186 -3.414 1.00 90.12 175 ARG A O 1
ATOM 1409 N N . ILE A 1 176 ? -7.417 -0.238 -5.058 1.00 92.12 176 ILE A N 1
ATOM 1410 C CA . ILE A 1 176 ? -6.518 -1.342 -4.686 1.00 92.12 176 ILE A CA 1
ATOM 1411 C C . ILE A 1 176 ? -5.236 -1.357 -5.529 1.00 92.12 176 ILE A C 1
ATOM 1413 O O . ILE A 1 176 ? -4.526 -2.366 -5.588 1.00 92.12 176 ILE A O 1
ATOM 1417 N N . ARG A 1 177 ? -4.950 -0.250 -6.224 1.00 93.19 177 ARG A N 1
ATOM 1418 C CA . ARG A 1 177 ? -3.753 -0.106 -7.043 1.00 93.19 177 ARG A CA 1
ATOM 1419 C C . ARG A 1 177 ? -2.558 0.224 -6.167 1.00 93.19 177 ARG A C 1
ATOM 1421 O O . ARG A 1 177 ? -2.585 1.177 -5.394 1.00 93.19 177 ARG A O 1
ATOM 1428 N N . LEU A 1 178 ? -1.469 -0.489 -6.401 1.00 92.44 178 LEU A N 1
ATOM 1429 C CA . LEU A 1 178 ? -0.175 -0.195 -5.807 1.00 92.44 178 LEU A CA 1
ATOM 1430 C C . LEU A 1 178 ? 0.788 0.324 -6.871 1.00 92.44 178 LEU A C 1
ATOM 1432 O O . LEU A 1 178 ? 0.834 -0.169 -8.002 1.00 92.44 178 LEU A O 1
ATOM 1436 N N . GLY A 1 179 ? 1.544 1.352 -6.508 1.00 90.56 179 GLY A N 1
ATOM 1437 C CA . GLY A 1 179 ? 2.594 1.934 -7.323 1.00 90.56 179 GLY A CA 1
ATOM 1438 C C . GLY A 1 179 ? 3.964 1.744 -6.685 1.00 90.56 179 GLY A C 1
ATOM 1439 O O . GLY A 1 179 ? 4.144 1.083 -5.661 1.00 90.56 179 GLY A O 1
ATOM 1440 N N . ARG A 1 180 ? 4.965 2.359 -7.314 1.00 90.00 180 ARG A N 1
ATOM 1441 C CA . ARG A 1 180 ? 6.364 2.273 -6.881 1.00 90.00 180 ARG A CA 1
ATOM 1442 C C . ARG A 1 180 ? 6.592 2.837 -5.479 1.00 90.00 180 ARG A C 1
ATOM 1444 O O . ARG A 1 180 ? 7.422 2.328 -4.732 1.00 90.00 180 ARG A O 1
ATOM 1451 N N . ASN A 1 181 ? 5.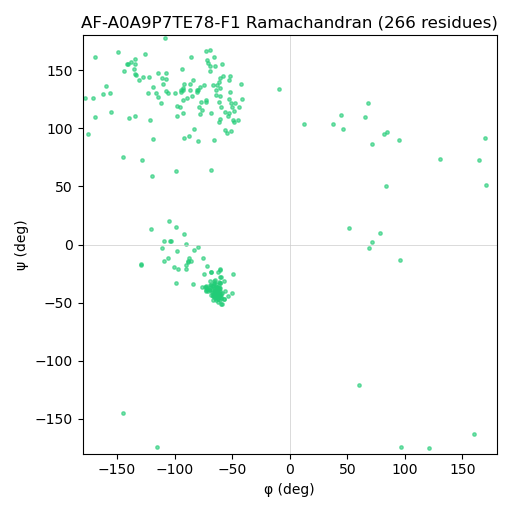880 3.911 -5.147 1.00 88.94 181 ASN A N 1
ATOM 1452 C CA . ASN A 1 181 ? 6.062 4.635 -3.892 1.00 88.94 181 ASN A CA 1
ATOM 1453 C C . ASN A 1 181 ? 5.484 3.849 -2.716 1.00 88.94 181 ASN A C 1
ATOM 1455 O O . ASN A 1 181 ? 6.066 3.845 -1.637 1.00 88.94 181 ASN A O 1
ATOM 1459 N N . GLU A 1 182 ? 4.369 3.166 -2.944 1.00 89.69 182 GLU A N 1
ATOM 1460 C CA . GLU A 1 182 ? 3.701 2.325 -1.964 1.00 89.69 182 GLU A CA 1
ATOM 1461 C C . GLU A 1 182 ? 4.586 1.119 -1.643 1.00 89.69 182 GLU A C 1
ATOM 1463 O O . GLU A 1 182 ? 4.894 0.898 -0.475 1.00 89.69 182 GLU A O 1
ATOM 1468 N N . PHE A 1 183 ? 5.119 0.427 -2.664 1.00 89.00 183 PHE A N 1
ATOM 1469 C CA . PHE A 1 183 ? 6.100 -0.649 -2.459 1.00 89.00 183 PHE A CA 1
ATOM 1470 C C . PHE A 1 183 ? 7.322 -0.182 -1.668 1.00 89.00 183 PHE A C 1
ATOM 1472 O O . PHE A 1 183 ? 7.787 -0.895 -0.782 1.00 89.00 183 PHE A O 1
ATOM 1479 N N . ALA A 1 184 ? 7.814 1.028 -1.941 1.00 87.19 184 ALA A N 1
ATOM 1480 C CA . ALA A 1 184 ? 8.945 1.590 -1.216 1.00 87.19 184 ALA A CA 1
ATOM 1481 C C . ALA A 1 184 ? 8.706 1.752 0.288 1.00 87.19 184 ALA A C 1
ATOM 1483 O O . ALA A 1 184 ? 9.642 1.622 1.069 1.00 87.19 184 ALA A O 1
ATOM 1484 N N . GLN A 1 185 ? 7.470 2.032 0.692 1.00 86.81 185 GLN A N 1
ATOM 1485 C CA . GLN A 1 185 ? 7.123 2.250 2.094 1.00 86.81 185 GLN A CA 1
ATOM 1486 C C . GLN A 1 185 ? 6.858 0.941 2.843 1.00 86.81 185 GLN A C 1
ATOM 1488 O O . GLN A 1 185 ? 7.165 0.850 4.028 1.00 86.81 185 GLN A O 1
ATOM 1493 N N . VAL A 1 186 ? 6.291 -0.063 2.166 1.00 87.88 186 VAL A N 1
ATOM 1494 C CA . VAL A 1 186 ? 5.756 -1.274 2.820 1.00 87.88 186 VAL A CA 1
ATOM 1495 C C . VAL A 1 186 ? 6.611 -2.531 2.640 1.00 87.88 186 VAL A C 1
ATOM 1497 O O . VAL A 1 186 ? 6.377 -3.519 3.327 1.00 87.88 186 VAL A O 1
ATOM 1500 N N . CYS A 1 187 ? 7.606 -2.532 1.744 1.00 84.69 187 CYS A N 1
ATOM 1501 C CA . CYS A 1 187 ? 8.392 -3.736 1.412 1.00 84.69 187 CYS A CA 1
ATOM 1502 C C . CYS A 1 187 ? 9.165 -4.370 2.587 1.00 84.69 187 CYS A C 1
ATOM 1504 O O . CYS A 1 187 ? 9.510 -5.550 2.524 1.00 84.69 187 CYS A O 1
ATOM 1506 N N . PHE A 1 188 ? 9.434 -3.613 3.656 1.00 86.62 188 PHE A N 1
ATOM 1507 C CA . PHE A 1 188 ? 10.111 -4.102 4.866 1.00 86.62 188 PHE A CA 1
ATOM 1508 C C . PHE A 1 188 ? 9.163 -4.325 6.050 1.00 86.62 188 PHE A C 1
ATOM 1510 O O . PHE A 1 188 ? 9.607 -4.668 7.146 1.00 86.62 188 PHE A O 1
ATOM 1517 N N . THR A 1 189 ? 7.859 -4.131 5.856 1.00 90.12 189 THR A N 1
ATOM 1518 C CA . THR A 1 189 ? 6.863 -4.318 6.910 1.00 90.12 189 THR A CA 1
ATOM 1519 C C . THR A 1 189 ? 6.537 -5.809 7.066 1.00 90.12 189 THR A C 1
ATOM 1521 O O . THR A 1 189 ? 6.281 -6.490 6.071 1.00 90.12 189 THR A O 1
ATOM 1524 N N . PRO A 1 190 ? 6.511 -6.362 8.290 1.00 91.88 190 PRO A N 1
ATOM 1525 C CA . PRO A 1 190 ? 6.099 -7.748 8.490 1.00 91.88 190 PRO A CA 1
ATOM 1526 C C . PRO A 1 190 ? 4.652 -7.949 8.016 1.00 91.88 190 PRO A C 1
ATOM 1528 O O . PRO A 1 190 ? 3.776 -7.141 8.309 1.00 91.88 190 PRO A O 1
ATOM 1531 N N . GLY A 1 191 ? 4.400 -9.027 7.271 1.00 89.50 191 GLY A N 1
ATOM 1532 C CA . GLY A 1 191 ? 3.073 -9.314 6.714 1.00 89.50 191 GLY A CA 1
ATOM 1533 C C . GLY A 1 191 ? 2.705 -8.513 5.458 1.00 89.50 191 GLY A C 1
ATOM 1534 O O . GLY A 1 191 ? 1.561 -8.587 5.015 1.00 89.50 191 GLY A O 1
ATOM 1535 N N . PHE A 1 192 ? 3.643 -7.779 4.845 1.00 90.81 192 PHE A N 1
ATOM 1536 C CA . PHE A 1 192 ? 3.345 -7.030 3.617 1.00 90.81 192 PHE A CA 1
ATOM 1537 C C . PHE A 1 192 ? 2.906 -7.948 2.463 1.00 90.81 192 PHE A C 1
ATOM 1539 O O . PHE A 1 192 ? 1.989 -7.608 1.719 1.00 90.81 192 PHE A O 1
ATOM 1546 N N . GLU A 1 193 ? 3.527 -9.124 2.322 1.00 91.12 193 GLU A N 1
ATOM 1547 C CA . GLU A 1 193 ? 3.241 -10.048 1.222 1.00 91.12 193 GLU A CA 1
ATOM 1548 C C . GLU A 1 193 ? 1.783 -10.518 1.248 1.00 91.12 193 GLU A C 1
ATOM 1550 O O . GLU A 1 193 ? 1.109 -10.482 0.217 1.00 91.12 193 GLU A O 1
ATOM 1555 N N . SER A 1 194 ? 1.260 -10.888 2.419 1.00 92.06 194 SER A N 1
ATOM 1556 C CA . SER A 1 194 ? -0.135 -11.314 2.555 1.00 92.06 194 SER A CA 1
ATOM 1557 C C . SER A 1 194 ? -1.116 -10.160 2.360 1.00 92.06 194 SER A C 1
ATOM 1559 O O . SER A 1 194 ? -2.163 -10.368 1.754 1.00 92.06 194 SER A O 1
ATOM 1561 N N . ALA A 1 195 ? -0.777 -8.952 2.819 1.00 91.81 195 ALA A N 1
ATOM 1562 C CA . ALA A 1 195 ? -1.632 -7.773 2.676 1.00 91.81 195 ALA A CA 1
ATOM 1563 C C . ALA A 1 195 ? -1.752 -7.287 1.221 1.00 91.81 195 ALA A C 1
ATOM 1565 O O . ALA A 1 195 ? -2.776 -6.733 0.829 1.00 91.81 195 ALA A O 1
ATOM 1566 N N . ILE A 1 196 ? -0.701 -7.474 0.424 1.00 91.94 196 ILE A N 1
ATOM 1567 C CA . ILE A 1 196 ? -0.604 -6.947 -0.942 1.00 91.94 196 ILE A CA 1
ATOM 1568 C C . ILE A 1 196 ? -0.986 -7.989 -2.001 1.00 91.94 196 ILE A C 1
ATOM 1570 O O . ILE A 1 196 ? -1.336 -7.648 -3.136 1.00 91.94 196 ILE A O 1
ATOM 1574 N N . THR A 1 197 ? -0.936 -9.273 -1.660 1.00 93.88 197 THR A N 1
ATOM 1575 C CA . THR A 1 197 ? -1.370 -10.330 -2.574 1.00 93.88 197 THR A CA 1
ATOM 1576 C C . THR A 1 197 ? -2.851 -10.156 -2.922 1.00 93.88 197 THR A C 1
ATOM 1578 O O . THR A 1 197 ? -3.700 -10.036 -2.048 1.00 93.88 197 THR A O 1
ATOM 1581 N N . GLY A 1 198 ? -3.169 -10.142 -4.219 1.00 92.50 198 GLY A N 1
ATOM 1582 C CA . GLY A 1 198 ? -4.514 -9.859 -4.732 1.00 92.50 198 GLY A CA 1
ATOM 1583 C C . GLY A 1 198 ? -4.749 -8.404 -5.154 1.00 92.50 198 GLY A C 1
ATOM 1584 O O . GLY A 1 198 ? -5.712 -8.146 -5.876 1.00 92.50 198 GLY A O 1
ATOM 1585 N N . CYS A 1 199 ? -3.859 -7.475 -4.795 1.00 94.06 199 CYS A N 1
ATOM 1586 C CA . CYS A 1 199 ? -3.904 -6.096 -5.281 1.00 94.06 199 CYS A CA 1
ATOM 1587 C C . CYS A 1 199 ? -3.477 -5.989 -6.752 1.00 94.06 199 CYS A C 1
ATOM 1589 O O . CYS A 1 199 ? -2.902 -6.914 -7.342 1.00 94.06 199 CYS A O 1
ATOM 1591 N N . TYR A 1 200 ? -3.751 -4.828 -7.346 1.00 94.44 200 TYR A N 1
ATOM 1592 C CA . TYR A 1 200 ? -3.486 -4.557 -8.756 1.00 94.44 200 TYR A CA 1
ATOM 1593 C C . TYR A 1 200 ? -2.306 -3.605 -8.920 1.00 94.44 200 TYR A C 1
ATOM 1595 O O . TYR A 1 200 ? -2.082 -2.710 -8.111 1.00 94.44 200 TYR A O 1
ATOM 1603 N N . ILE A 1 201 ? -1.551 -3.777 -10.001 1.00 94.94 201 ILE A N 1
ATOM 1604 C CA . ILE A 1 201 ? -0.424 -2.911 -10.352 1.00 94.94 201 ILE A CA 1
ATOM 1605 C C . ILE A 1 201 ? -0.444 -2.563 -11.830 1.00 94.94 201 ILE A C 1
ATOM 1607 O O . ILE A 1 201 ? -0.907 -3.337 -12.669 1.00 94.94 201 ILE A O 1
ATOM 1611 N N . ARG A 1 202 ? 0.098 -1.389 -12.155 1.00 94.69 202 ARG A N 1
ATOM 1612 C CA . ARG A 1 202 ? 0.348 -0.961 -13.531 1.00 94.69 202 ARG A CA 1
ATOM 1613 C C . ARG A 1 202 ? 1.807 -1.234 -13.873 1.00 94.69 202 ARG A C 1
ATOM 1615 O O . ARG A 1 202 ? 2.691 -0.566 -13.350 1.00 94.69 202 ARG A O 1
ATOM 1622 N N . ILE A 1 203 ? 2.063 -2.194 -14.753 1.00 93.88 203 ILE A N 1
ATOM 1623 C CA . ILE A 1 203 ? 3.415 -2.625 -15.126 1.00 93.88 203 ILE A CA 1
ATOM 1624 C C . ILE A 1 203 ? 3.824 -1.977 -16.441 1.00 93.88 203 ILE A C 1
ATOM 1626 O O . ILE A 1 203 ? 3.081 -2.063 -17.419 1.00 93.88 203 ILE A O 1
ATOM 1630 N N . ALA A 1 204 ? 5.011 -1.378 -16.476 1.00 92.75 204 ALA A N 1
ATOM 1631 C CA . ALA A 1 204 ? 5.675 -0.961 -17.703 1.00 92.75 204 ALA A CA 1
ATOM 1632 C C . ALA A 1 204 ? 6.337 -2.173 -18.379 1.00 92.75 204 ALA A C 1
ATOM 1634 O O . ALA A 1 204 ? 7.222 -2.808 -17.807 1.00 92.75 204 ALA A O 1
ATOM 1635 N N . LEU A 1 205 ? 5.914 -2.501 -19.601 1.00 89.25 205 LEU A N 1
ATOM 1636 C CA . LEU A 1 205 ? 6.525 -3.565 -20.411 1.00 89.25 205 LEU A CA 1
ATOM 1637 C C . LEU A 1 205 ? 7.702 -3.067 -21.255 1.00 89.25 205 LEU A C 1
ATOM 1639 O O . LEU A 1 205 ? 8.441 -3.879 -21.806 1.00 89.25 205 LEU A O 1
ATOM 1643 N N . GLY A 1 206 ? 7.865 -1.747 -21.344 1.00 86.44 206 GLY A N 1
ATOM 1644 C CA . GLY A 1 206 ? 8.817 -1.094 -22.231 1.00 86.44 206 GLY A CA 1
ATOM 1645 C C . GLY A 1 206 ? 8.176 -0.627 -23.543 1.00 86.44 206 GLY A C 1
ATOM 1646 O O . GLY A 1 206 ? 6.950 -0.682 -23.694 1.00 86.44 206 GLY A O 1
ATOM 1647 N N . PRO A 1 207 ? 8.991 -0.114 -24.477 1.00 90.38 207 PRO A N 1
ATOM 1648 C CA . PRO A 1 207 ? 8.517 0.427 -25.744 1.00 90.38 207 PRO A CA 1
ATOM 1649 C C . PRO A 1 207 ? 7.919 -0.669 -26.633 1.00 90.38 207 PRO A C 1
ATOM 1651 O O . PRO A 1 207 ? 8.473 -1.762 -26.764 1.00 90.38 207 PRO A O 1
ATOM 1654 N N . HIS A 1 208 ? 6.785 -0.372 -27.265 1.00 87.06 208 HIS A N 1
ATOM 1655 C CA . HIS A 1 208 ? 6.171 -1.259 -28.246 1.00 87.06 208 HIS A CA 1
ATOM 1656 C C . HIS A 1 208 ? 7.109 -1.443 -29.454 1.00 87.06 208 HIS A C 1
ATOM 1658 O O . HIS A 1 208 ? 7.651 -0.447 -29.940 1.00 87.06 208 HIS A O 1
ATOM 1664 N N . PRO A 1 209 ? 7.270 -2.670 -29.987 1.00 85.06 209 PRO A N 1
ATOM 1665 C CA . PRO A 1 209 ? 8.228 -2.953 -31.061 1.00 85.06 209 PRO A CA 1
ATOM 1666 C C . PRO A 1 209 ? 7.977 -2.150 -32.344 1.00 85.06 209 PRO A C 1
ATOM 1668 O O . PRO A 1 209 ? 8.918 -1.871 -33.077 1.00 85.06 20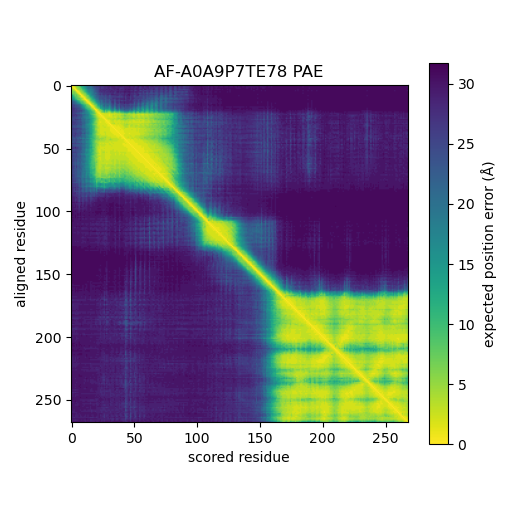9 PRO A O 1
ATOM 1671 N N . GLU A 1 210 ? 6.729 -1.760 -32.607 1.00 85.44 210 GLU A N 1
ATOM 1672 C CA . GLU A 1 210 ? 6.360 -1.037 -33.832 1.00 85.44 210 GLU A CA 1
ATOM 1673 C C . GLU A 1 210 ? 6.235 0.481 -33.647 1.00 85.44 210 GLU A C 1
ATOM 1675 O O . GLU A 1 210 ? 6.529 1.235 -34.567 1.00 85.44 210 GLU A O 1
ATOM 1680 N N . THR A 1 211 ? 5.793 0.951 -32.475 1.00 87.25 211 THR A N 1
ATOM 1681 C CA . THR A 1 211 ? 5.469 2.376 -32.260 1.00 87.25 211 THR A CA 1
ATOM 1682 C C . THR A 1 211 ? 6.472 3.089 -31.360 1.00 87.25 211 THR A C 1
ATOM 1684 O O . THR A 1 211 ? 6.451 4.313 -31.280 1.00 87.25 211 THR A O 1
ATOM 1687 N N . GLY A 1 212 ? 7.334 2.352 -30.651 1.00 87.44 212 GLY A N 1
ATOM 1688 C CA . GLY A 1 212 ? 8.296 2.910 -29.697 1.00 87.44 212 GLY A CA 1
ATOM 1689 C C . GLY A 1 212 ? 7.670 3.510 -28.432 1.00 87.44 212 GLY A C 1
ATOM 1690 O O . GLY A 1 212 ? 8.397 3.936 -27.540 1.00 87.44 212 GLY A O 1
ATOM 1691 N N . VAL A 1 213 ? 6.339 3.533 -28.321 1.00 88.31 213 VAL A N 1
ATOM 1692 C CA . VAL A 1 213 ? 5.623 4.082 -27.163 1.00 88.31 213 VAL A CA 1
ATOM 1693 C C . VAL A 1 213 ? 5.661 3.082 -26.013 1.00 88.31 213 VAL A C 1
ATOM 1695 O O . VAL A 1 213 ? 5.427 1.890 -26.217 1.00 88.31 213 VAL A O 1
ATOM 1698 N N . GLU A 1 214 ? 5.931 3.558 -24.797 1.00 89.00 214 GLU A N 1
ATOM 1699 C CA . GLU A 1 214 ? 5.908 2.725 -23.595 1.00 89.00 214 GLU A CA 1
ATOM 1700 C C . GLU A 1 214 ? 4.526 2.107 -23.370 1.00 89.00 214 GLU A C 1
ATOM 1702 O O . GLU A 1 214 ? 3.534 2.806 -23.148 1.00 89.00 214 GLU A O 1
ATOM 1707 N N . GLN A 1 215 ? 4.464 0.777 -23.398 1.00 90.56 215 GLN A N 1
ATOM 1708 C CA . GLN A 1 215 ? 3.234 0.047 -23.148 1.00 90.56 215 GLN A CA 1
ATOM 1709 C C . GLN A 1 215 ? 3.124 -0.317 -21.670 1.00 90.56 215 GLN A C 1
ATOM 1711 O O . GLN A 1 215 ? 4.054 -0.842 -21.052 1.00 90.56 215 GLN A O 1
ATOM 1716 N N . TYR A 1 216 ? 1.934 -0.088 -21.126 1.00 92.75 216 TYR A N 1
ATOM 1717 C CA . TYR A 1 216 ? 1.587 -0.445 -19.762 1.00 92.75 216 TYR A CA 1
ATOM 1718 C C . TYR A 1 216 ? 0.507 -1.523 -19.760 1.00 92.75 216 TYR A C 1
ATOM 1720 O O . TYR A 1 216 ? -0.344 -1.552 -20.647 1.00 92.75 216 TYR A O 1
ATOM 1728 N N . ARG A 1 217 ? 0.524 -2.409 -18.761 1.00 92.12 217 ARG A N 1
ATOM 1729 C CA . ARG A 1 217 ? -0.557 -3.376 -18.525 1.00 92.12 217 ARG A CA 1
ATOM 1730 C C . ARG A 1 217 ? -0.957 -3.407 -17.063 1.00 92.12 217 ARG A C 1
ATOM 1732 O O . ARG A 1 217 ? -0.117 -3.260 -16.179 1.00 92.12 217 ARG A O 1
ATOM 1739 N N . MET A 1 218 ? -2.242 -3.624 -16.827 1.00 93.12 218 MET A N 1
ATOM 1740 C CA . MET A 1 218 ? -2.758 -3.943 -15.503 1.00 93.12 218 MET A CA 1
ATOM 1741 C C . MET A 1 218 ? -2.402 -5.391 -15.162 1.00 93.12 218 MET A C 1
ATOM 1743 O O . MET A 1 218 ? -2.512 -6.265 -16.013 1.00 93.12 218 MET A O 1
ATOM 1747 N N . ALA A 1 219 ? -1.959 -5.671 -13.944 1.00 94.62 219 ALA A N 1
ATOM 1748 C CA . ALA A 1 219 ? -1.665 -7.030 -13.508 1.00 94.62 219 ALA A CA 1
ATOM 1749 C C . ALA A 1 219 ? -2.043 -7.228 -12.041 1.00 94.62 219 ALA A C 1
ATOM 1751 O O . ALA A 1 219 ? -1.968 -6.297 -11.245 1.00 94.62 219 ALA A O 1
ATOM 1752 N N . VAL A 1 220 ? -2.420 -8.456 -11.694 1.00 95.19 220 VAL A N 1
ATOM 1753 C CA . VAL A 1 220 ? -2.750 -8.864 -10.325 1.00 95.19 220 VAL A CA 1
ATOM 1754 C C . VAL A 1 220 ? -1.520 -9.454 -9.666 1.00 95.19 220 VAL A C 1
ATOM 1756 O O . VAL A 1 220 ? -0.894 -10.357 -10.230 1.00 95.19 220 VAL A O 1
ATOM 1759 N N . ILE A 1 221 ? -1.211 -9.002 -8.457 1.00 95.19 221 ILE A N 1
ATOM 1760 C CA . ILE A 1 221 ? -0.133 -9.553 -7.642 1.00 95.19 221 ILE A CA 1
ATOM 1761 C C . ILE A 1 221 ? -0.554 -10.925 -7.114 1.00 95.19 221 ILE A C 1
ATOM 1763 O O . ILE A 1 221 ? -1.573 -11.059 -6.439 1.00 95.19 221 ILE A O 1
ATOM 1767 N N . LYS A 1 222 ? 0.235 -11.955 -7.420 1.00 95.31 222 LYS A N 1
ATOM 1768 C CA . LYS A 1 222 ? 0.037 -13.324 -6.922 1.00 95.31 222 LYS A CA 1
ATOM 1769 C C . LYS A 1 222 ? 0.953 -13.676 -5.752 1.00 95.31 222 LYS A C 1
ATOM 1771 O O . LYS A 1 222 ? 0.662 -14.634 -5.050 1.00 95.31 222 LYS A O 1
ATOM 1776 N N . GLY A 1 223 ? 2.038 -12.930 -5.571 1.00 93.81 223 GLY A N 1
ATOM 1777 C CA . GLY A 1 223 ? 3.005 -13.109 -4.491 1.00 93.81 223 GLY A CA 1
ATOM 1778 C C . GLY A 1 223 ? 4.335 -12.456 -4.848 1.00 93.81 223 GLY A C 1
ATOM 1779 O O . GLY A 1 223 ? 4.398 -11.655 -5.789 1.00 93.81 223 GLY A O 1
ATOM 1780 N N . PHE A 1 224 ? 5.399 -12.829 -4.141 1.00 94.25 224 PHE A N 1
ATOM 1781 C CA . PHE A 1 224 ? 6.728 -12.257 -4.346 1.00 94.25 224 PHE A CA 1
ATOM 1782 C C . PHE A 1 224 ? 7.803 -13.334 -4.599 1.00 94.25 224 PHE A C 1
ATOM 1784 O O . PHE A 1 224 ? 7.598 -14.545 -4.437 1.00 94.25 224 PHE A O 1
ATOM 1791 N N . SER A 1 225 ? 8.951 -12.900 -5.110 1.00 94.06 225 SER A N 1
ATOM 1792 C CA . SER A 1 225 ? 10.197 -13.672 -5.201 1.00 94.06 225 SER A CA 1
ATOM 1793 C C . SER A 1 225 ? 11.374 -12.789 -4.819 1.00 94.06 225 SER A C 1
ATOM 1795 O O . SER A 1 225 ? 11.297 -11.571 -4.938 1.00 94.06 225 SER A O 1
ATOM 1797 N N . SER A 1 226 ? 12.477 -13.398 -4.393 1.00 92.94 226 SER A N 1
ATOM 1798 C CA . SER A 1 226 ? 13.745 -12.695 -4.186 1.00 92.94 226 SER A CA 1
ATOM 1799 C C . SER A 1 226 ? 14.728 -13.076 -5.291 1.00 92.94 226 SER A C 1
ATOM 1801 O O . SER A 1 226 ? 14.874 -14.254 -5.619 1.00 92.94 226 SER A O 1
ATOM 1803 N N . SER A 1 227 ? 15.380 -12.084 -5.892 1.00 92.44 227 SER A N 1
ATOM 1804 C CA . SER A 1 227 ? 16.367 -12.251 -6.965 1.00 92.44 227 SER A CA 1
ATOM 1805 C C . SER A 1 227 ? 17.469 -11.188 -6.829 1.00 92.44 227 SER A C 1
ATOM 1807 O O . SER A 1 227 ? 17.879 -10.857 -5.722 1.00 92.44 227 SER A O 1
ATOM 1809 N N . ARG A 1 228 ? 18.025 -10.668 -7.928 1.00 92.38 228 ARG A N 1
ATOM 1810 C CA . ARG A 1 228 ? 19.157 -9.734 -7.889 1.00 92.38 228 ARG A CA 1
ATOM 1811 C C . ARG A 1 228 ? 18.771 -8.411 -7.199 1.00 92.38 228 ARG A C 1
ATOM 1813 O O . ARG A 1 228 ? 17.809 -7.791 -7.660 1.00 92.38 228 ARG A O 1
ATOM 1820 N N . PRO A 1 229 ? 19.549 -7.933 -6.204 1.00 93.38 229 PRO A N 1
ATOM 1821 C CA . PRO A 1 229 ? 19.306 -6.652 -5.547 1.00 93.38 229 PRO A CA 1
ATOM 1822 C C . PRO A 1 229 ? 19.389 -5.463 -6.507 1.00 93.38 229 PRO A C 1
ATOM 1824 O O . PRO A 1 229 ? 20.278 -5.403 -7.362 1.00 93.38 229 PRO A O 1
ATOM 1827 N N . TYR A 1 230 ? 18.490 -4.499 -6.333 1.00 91.81 230 TYR A N 1
ATOM 1828 C CA . TYR A 1 230 ? 18.449 -3.240 -7.071 1.00 91.81 230 TYR A CA 1
ATOM 1829 C C . TYR A 1 230 ? 18.063 -2.080 -6.148 1.00 91.81 230 TYR A C 1
ATOM 1831 O O . TYR A 1 230 ? 17.430 -2.264 -5.110 1.00 91.81 230 TYR A O 1
ATOM 1839 N N . ALA A 1 231 ? 18.462 -0.866 -6.528 1.00 90.81 231 ALA A N 1
ATOM 1840 C CA . ALA A 1 231 ? 18.086 0.343 -5.809 1.00 90.81 231 ALA A CA 1
ATOM 1841 C C . ALA A 1 231 ? 16.734 0.865 -6.312 1.00 90.81 231 ALA A C 1
ATOM 1843 O O . ALA A 1 231 ? 16.518 0.984 -7.520 1.00 90.81 231 ALA A O 1
ATOM 1844 N N . LEU A 1 232 ? 15.844 1.206 -5.385 1.00 87.62 232 LEU A N 1
ATOM 1845 C CA . LEU A 1 232 ? 14.578 1.872 -5.654 1.00 87.62 232 LEU A CA 1
ATOM 1846 C C . LEU A 1 232 ? 14.557 3.223 -4.940 1.00 87.62 232 LEU A C 1
ATOM 1848 O O . LEU A 1 232 ? 14.915 3.326 -3.768 1.00 87.62 232 LEU A O 1
ATOM 1852 N N . THR A 1 233 ? 14.106 4.262 -5.639 1.00 86.75 233 THR A N 1
ATOM 1853 C CA . THR A 1 233 ? 13.888 5.582 -5.040 1.00 86.75 233 THR A CA 1
ATOM 1854 C C . THR A 1 233 ? 12.443 5.692 -4.583 1.00 86.75 233 THR A C 1
ATOM 1856 O O . THR A 1 233 ? 11.527 5.697 -5.411 1.00 86.75 233 THR A O 1
ATOM 1859 N N . GLY A 1 234 ? 12.249 5.775 -3.271 1.00 82.62 234 GLY A N 1
ATOM 1860 C CA . GLY A 1 234 ? 10.958 6.004 -2.641 1.00 82.62 234 GLY A CA 1
ATOM 1861 C C . GLY A 1 234 ? 10.826 7.402 -2.032 1.00 82.62 234 GLY A C 1
ATOM 1862 O O . GLY A 1 234 ? 11.786 8.175 -2.019 1.00 82.62 234 GLY A O 1
ATOM 1863 N N . PRO A 1 235 ? 9.651 7.721 -1.461 1.00 79.25 235 PRO A N 1
ATOM 1864 C CA . PRO A 1 235 ? 9.418 8.983 -0.754 1.00 79.25 235 PRO A CA 1
ATOM 1865 C C . PRO A 1 235 ? 10.332 9.186 0.465 1.00 79.25 235 PRO A C 1
ATOM 1867 O O . PRO A 1 235 ? 10.624 10.318 0.827 1.00 79.25 235 PRO A O 1
ATOM 1870 N N . GLN A 1 236 ? 10.785 8.094 1.089 1.00 80.25 236 GLN A N 1
ATOM 1871 C CA . GLN A 1 236 ? 11.674 8.103 2.259 1.00 80.25 236 GLN A CA 1
ATOM 1872 C C . GLN A 1 236 ? 13.169 8.089 1.886 1.00 80.25 236 GLN A C 1
ATOM 1874 O O . GLN A 1 236 ? 14.021 8.092 2.769 1.00 80.25 236 GLN A O 1
ATOM 1879 N N . GLY A 1 237 ? 13.498 8.079 0.588 1.00 85.38 237 GLY A N 1
ATOM 1880 C CA . GLY A 1 237 ? 14.868 8.013 0.079 1.00 85.38 237 GLY A CA 1
ATOM 1881 C C . GLY A 1 237 ? 15.123 6.802 -0.817 1.00 85.38 237 GLY A C 1
ATOM 1882 O O . GLY A 1 237 ? 14.212 6.051 -1.175 1.00 85.38 237 GLY A O 1
ATOM 1883 N N . ALA A 1 238 ? 16.383 6.636 -1.220 1.00 86.75 238 ALA A N 1
ATOM 1884 C CA . ALA A 1 238 ? 16.824 5.459 -1.954 1.00 86.75 238 ALA A CA 1
ATOM 1885 C C . ALA A 1 238 ? 17.060 4.297 -0.983 1.00 86.75 238 ALA A C 1
ATOM 1887 O O . ALA A 1 238 ? 17.755 4.455 0.019 1.00 86.75 238 ALA A O 1
ATOM 1888 N N . PHE A 1 239 ? 16.519 3.128 -1.301 1.00 87.94 239 PHE A N 1
ATOM 1889 C CA . PHE A 1 239 ? 16.766 1.896 -0.561 1.00 87.94 239 PHE A CA 1
ATOM 1890 C C . PHE A 1 239 ? 17.052 0.758 -1.540 1.00 87.94 239 PHE A C 1
ATOM 1892 O O . PHE A 1 239 ? 16.730 0.841 -2.726 1.00 87.94 239 PHE A O 1
ATOM 1899 N N . VAL A 1 240 ? 17.694 -0.300 -1.054 1.00 91.25 240 VAL A N 1
ATOM 1900 C CA . VAL A 1 240 ? 18.042 -1.470 -1.864 1.00 91.25 240 VAL A CA 1
ATOM 1901 C C . VAL A 1 240 ? 17.114 -2.612 -1.490 1.00 91.25 240 VAL A C 1
ATOM 1903 O O . VAL A 1 240 ? 16.945 -2.909 -0.311 1.00 91.25 240 VAL A O 1
ATOM 1906 N N . THR A 1 241 ? 16.521 -3.250 -2.494 1.00 90.81 241 THR A N 1
ATOM 1907 C CA . THR A 1 241 ? 15.680 -4.433 -2.317 1.00 90.81 241 THR A CA 1
ATOM 1908 C C . THR A 1 241 ? 16.041 -5.497 -3.339 1.00 90.81 241 THR A C 1
ATOM 1910 O O . THR A 1 241 ? 16.450 -5.202 -4.461 1.00 90.81 241 THR A O 1
ATOM 1913 N N . ASP A 1 242 ? 15.921 -6.747 -2.930 1.00 93.38 242 ASP A N 1
ATOM 1914 C CA . ASP A 1 242 ? 16.070 -7.941 -3.750 1.00 93.38 242 ASP A CA 1
ATOM 1915 C C . ASP A 1 242 ? 14.715 -8.560 -4.113 1.00 93.38 242 ASP A C 1
ATOM 1917 O O . ASP A 1 242 ? 14.677 -9.587 -4.785 1.00 93.38 242 ASP A O 1
ATOM 1921 N N . GLN A 1 243 ? 13.609 -7.932 -3.706 1.00 92.50 243 GLN A N 1
ATOM 1922 C CA . GLN A 1 243 ? 12.259 -8.445 -3.899 1.00 92.50 243 GLN A CA 1
ATOM 1923 C C . GLN A 1 243 ? 11.696 -8.092 -5.281 1.00 92.50 243 GLN A C 1
ATOM 1925 O O . GLN A 1 243 ? 11.885 -6.996 -5.811 1.00 92.50 243 GLN A O 1
ATOM 1930 N N . TYR A 1 244 ? 10.962 -9.033 -5.857 1.00 93.94 244 TYR A N 1
ATOM 1931 C CA . TYR A 1 244 ? 10.296 -8.967 -7.150 1.00 93.94 244 TYR A CA 1
ATOM 1932 C C . TYR A 1 244 ? 8.831 -9.340 -6.954 1.00 93.94 244 TYR A C 1
ATOM 1934 O O . TYR A 1 244 ? 8.489 -10.208 -6.150 1.00 93.94 244 TYR A O 1
ATOM 1942 N N . VAL A 1 245 ? 7.949 -8.688 -7.706 1.00 94.06 245 VAL A N 1
ATOM 1943 C CA . VAL A 1 245 ? 6.519 -8.983 -7.694 1.00 94.06 245 VAL A CA 1
ATOM 1944 C C . VAL A 1 245 ? 6.206 -10.055 -8.732 1.00 94.06 245 VAL A C 1
ATOM 1946 O O . VAL A 1 245 ? 6.523 -9.906 -9.913 1.00 94.06 245 VAL A O 1
ATOM 1949 N N . LYS A 1 246 ? 5.551 -11.139 -8.312 1.00 95.25 246 LYS A N 1
ATOM 1950 C CA . LYS A 1 246 ? 4.956 -12.123 -9.221 1.00 95.25 246 LYS A CA 1
ATOM 1951 C C . LYS A 1 246 ? 3.597 -11.603 -9.642 1.00 95.25 246 LYS A C 1
ATOM 1953 O O . LYS A 1 246 ? 2.619 -11.714 -8.903 1.00 95.25 246 LYS A O 1
ATOM 1958 N N . ALA A 1 247 ? 3.537 -11.022 -10.830 1.00 95.00 247 ALA A N 1
ATOM 1959 C CA . ALA A 1 247 ? 2.326 -10.423 -11.351 1.00 95.00 247 ALA A CA 1
ATOM 1960 C C . ALA A 1 247 ? 1.729 -11.269 -12.473 1.00 95.00 247 ALA A C 1
ATOM 1962 O O . ALA A 1 247 ? 2.435 -11.846 -13.305 1.00 95.00 247 ALA A O 1
ATOM 1963 N N . SER A 1 248 ? 0.403 -11.329 -12.494 1.00 95.19 248 SER A N 1
ATOM 1964 C CA . SER A 1 248 ? -0.367 -12.073 -13.480 1.00 95.19 248 SER A CA 1
ATOM 1965 C C . SER A 1 248 ? -1.223 -11.142 -14.327 1.00 95.19 248 SER A C 1
ATOM 1967 O O . SER A 1 248 ? -1.944 -10.297 -13.801 1.00 95.19 248 SER A O 1
ATOM 1969 N N . HIS A 1 249 ? -1.150 -11.304 -15.645 1.00 93.19 249 HIS A N 1
ATOM 1970 C CA . HIS A 1 249 ? -2.048 -10.654 -16.595 1.00 93.19 249 HIS A CA 1
ATOM 1971 C C . HIS A 1 249 ? -2.750 -11.743 -17.405 1.00 93.19 249 HIS A C 1
ATOM 1973 O O . HIS A 1 249 ? -2.135 -12.432 -18.229 1.00 93.19 249 HIS A O 1
ATOM 1979 N N . GLY A 1 250 ? -4.038 -11.946 -17.124 1.00 90.19 2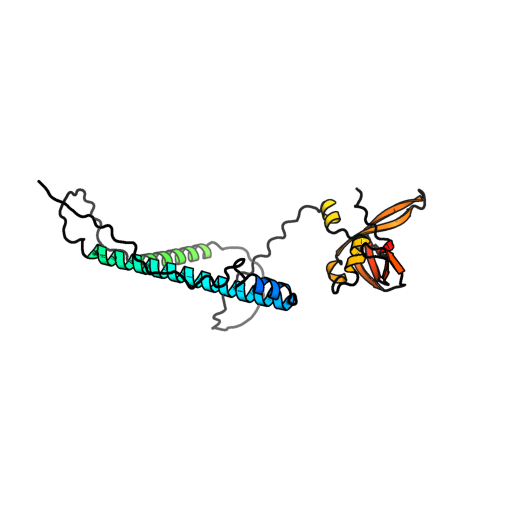50 GLY A N 1
ATOM 1980 C CA . GLY A 1 250 ? -4.775 -13.108 -17.609 1.00 90.19 250 GLY A CA 1
ATOM 1981 C C . GLY A 1 250 ? -4.138 -14.408 -17.107 1.00 90.19 250 GLY A C 1
ATOM 1982 O O . GLY A 1 250 ? -4.010 -14.622 -15.905 1.00 90.19 250 GLY A O 1
ATOM 1983 N N . LYS A 1 251 ? -3.718 -15.278 -18.033 1.00 91.25 251 LYS A N 1
ATOM 1984 C CA . LYS A 1 251 ? -3.086 -16.575 -17.718 1.00 91.25 251 LYS A CA 1
ATOM 1985 C C . LYS A 1 251 ? -1.565 -16.502 -17.552 1.00 91.25 251 LYS A C 1
ATOM 1987 O O . LYS A 1 251 ? -0.961 -17.457 -17.076 1.00 91.25 251 LYS A O 1
ATOM 1992 N N . ALA A 1 252 ? -0.936 -15.411 -17.983 1.00 93.00 252 ALA A N 1
ATOM 1993 C CA . ALA A 1 252 ? 0.513 -15.274 -17.933 1.00 93.00 252 ALA A CA 1
ATOM 1994 C C . ALA A 1 252 ? 0.943 -14.762 -16.558 1.00 93.00 252 ALA A C 1
ATOM 1996 O O . ALA A 1 252 ? 0.451 -13.726 -16.117 1.00 93.00 252 ALA A O 1
ATOM 1997 N N . VAL A 1 253 ? 1.886 -15.456 -15.920 1.00 94.50 253 VAL A N 1
ATOM 1998 C CA . VAL A 1 253 ? 2.521 -15.038 -14.663 1.00 94.50 253 VAL A CA 1
ATOM 1999 C C . VAL A 1 253 ? 3.990 -14.759 -14.945 1.00 94.50 253 VAL A C 1
ATOM 2001 O O . VAL A 1 253 ? 4.672 -15.592 -15.541 1.00 94.50 253 VAL A O 1
ATOM 2004 N N . LYS A 1 254 ? 4.464 -13.575 -14.559 1.00 93.81 254 LYS A N 1
ATOM 2005 C CA . LYS A 1 254 ? 5.861 -13.162 -14.711 1.00 93.81 254 LYS A CA 1
ATOM 2006 C C . LYS A 1 254 ? 6.321 -12.384 -13.488 1.00 93.81 254 LYS A C 1
ATOM 2008 O O . LYS A 1 254 ? 5.515 -11.788 -12.775 1.00 93.81 254 LYS A O 1
ATOM 2013 N N . GLU A 1 255 ? 7.625 -12.402 -13.267 1.00 94.75 255 GLU A N 1
ATOM 2014 C CA . GLU A 1 255 ? 8.267 -11.680 -12.174 1.00 94.75 255 GLU A CA 1
ATOM 2015 C C . GLU A 1 255 ? 8.759 -10.326 -12.680 1.00 94.75 255 GLU A C 1
ATOM 2017 O O . GLU A 1 255 ? 9.371 -10.244 -13.747 1.00 94.75 255 GLU A O 1
ATOM 2022 N N . PHE A 1 256 ? 8.483 -9.266 -11.927 1.00 93.56 256 PHE A N 1
ATOM 2023 C CA . PHE A 1 256 ? 8.882 -7.906 -12.272 1.00 93.56 256 PHE A CA 1
ATOM 2024 C C . PHE A 1 256 ? 9.551 -7.226 -11.074 1.00 93.56 256 PHE A C 1
ATOM 2026 O O . PHE A 1 256 ? 9.106 -7.411 -9.941 1.00 93.56 256 PHE A O 1
ATOM 2033 N N . PRO A 1 257 ? 10.602 -6.417 -11.285 1.00 93.00 257 PRO A N 1
ATOM 2034 C CA . PRO A 1 257 ? 11.129 -5.565 -10.226 1.00 93.00 257 PRO A CA 1
ATOM 2035 C C . PRO A 1 257 ? 10.123 -4.452 -9.905 1.00 93.00 257 PRO A C 1
ATOM 2037 O O . PRO A 1 257 ? 9.386 -3.998 -10.783 1.00 93.00 257 PRO A O 1
ATOM 2040 N N . PHE A 1 258 ? 10.141 -3.928 -8.681 1.00 91.94 258 PHE A N 1
ATOM 2041 C CA . PHE A 1 258 ? 9.278 -2.817 -8.260 1.00 91.94 258 PHE A CA 1
ATOM 2042 C C . PHE A 1 258 ? 9.509 -1.538 -9.077 1.00 91.94 258 PHE A C 1
ATOM 2044 O O . PHE A 1 258 ? 8.606 -0.716 -9.190 1.00 91.94 258 PHE A O 1
ATOM 2051 N N . ILE A 1 259 ? 10.679 -1.382 -9.713 1.00 90.75 259 ILE A N 1
ATOM 2052 C CA . ILE A 1 259 ? 10.958 -0.273 -10.644 1.00 90.75 259 ILE A CA 1
ATOM 2053 C C . ILE A 1 259 ? 9.990 -0.284 -11.837 1.00 90.75 259 ILE A C 1
ATOM 2055 O O . ILE A 1 259 ? 9.627 0.779 -12.335 1.00 90.75 259 ILE A O 1
ATOM 2059 N N . ALA A 1 260 ? 9.559 -1.467 -12.288 1.00 91.81 260 ALA A N 1
ATOM 2060 C CA . ALA A 1 260 ? 8.640 -1.604 -13.415 1.00 91.81 260 ALA A CA 1
ATOM 2061 C C . ALA A 1 260 ? 7.188 -1.244 -13.050 1.00 91.81 260 ALA A C 1
ATOM 2063 O O . ALA A 1 260 ? 6.354 -1.098 -13.945 1.00 91.81 260 ALA A O 1
ATOM 2064 N N . ALA A 1 261 ? 6.870 -1.096 -11.758 1.00 92.44 261 ALA A N 1
ATOM 2065 C CA . ALA A 1 261 ? 5.564 -0.633 -11.313 1.00 92.44 261 ALA A CA 1
ATOM 2066 C C . ALA A 1 261 ? 5.454 0.887 -11.504 1.00 92.44 261 ALA A C 1
ATOM 2068 O O . ALA A 1 261 ? 6.244 1.668 -10.978 1.00 92.44 261 ALA A O 1
ATOM 2069 N N . SER A 1 262 ? 4.448 1.318 -12.256 1.00 91.12 262 SER A N 1
ATOM 2070 C CA . SER A 1 262 ? 4.151 2.728 -12.477 1.00 91.12 262 SER A CA 1
ATOM 2071 C C . SER A 1 262 ? 3.246 3.275 -11.378 1.00 91.12 262 SER A C 1
ATOM 2073 O O . SER A 1 262 ? 2.249 2.656 -11.005 1.00 91.12 262 SER A O 1
ATOM 2075 N N . SER A 1 263 ? 3.545 4.487 -10.909 1.00 88.25 263 SER A N 1
ATOM 2076 C CA . SER A 1 263 ? 2.670 5.229 -9.993 1.00 88.25 263 SER A CA 1
ATOM 2077 C C . SER A 1 263 ? 1.495 5.918 -10.704 1.00 88.25 263 SER A C 1
ATOM 2079 O O . SER A 1 263 ? 0.656 6.508 -10.027 1.00 88.25 263 SER A O 1
ATOM 2081 N N . GLY A 1 264 ? 1.394 5.831 -12.036 1.00 89.00 264 GLY A N 1
ATOM 2082 C CA . GLY A 1 264 ? 0.275 6.381 -12.804 1.00 89.00 264 GLY A CA 1
ATOM 2083 C C . GLY A 1 264 ? -1.035 5.603 -12.624 1.00 89.00 264 GLY A C 1
ATOM 2084 O O . GLY A 1 264 ? -1.036 4.422 -12.271 1.00 89.00 264 GLY A O 1
ATOM 2085 N N . LYS A 1 265 ? -2.153 6.276 -12.911 1.00 91.06 265 LYS A N 1
ATOM 2086 C CA . LYS A 1 265 ? -3.505 5.694 -12.920 1.00 91.06 265 LYS A CA 1
ATOM 2087 C C . LYS A 1 265 ? -3.683 4.644 -14.018 1.00 91.06 265 LYS A C 1
ATOM 2089 O O . LYS A 1 265 ? -2.888 4.612 -14.964 1.00 91.06 265 LYS A O 1
ATOM 2094 N N . PHE A 1 266 ? -4.695 3.788 -13.890 1.00 90.50 266 PHE A N 1
ATOM 2095 C CA . PHE A 1 266 ? -5.095 2.932 -15.006 1.00 90.50 266 PHE A CA 1
ATOM 2096 C C . PHE A 1 266 ? -5.732 3.793 -16.101 1.00 90.50 266 PHE A C 1
ATOM 2098 O O . PHE A 1 266 ? -6.254 4.871 -15.831 1.00 90.50 266 PHE A O 1
ATOM 2105 N N . THR A 1 267 ? -5.578 3.363 -17.345 1.00 88.62 267 THR A N 1
ATOM 2106 C CA . THR A 1 267 ? -6.150 4.029 -18.518 1.00 88.62 267 THR A CA 1
ATOM 2107 C C . THR A 1 267 ? -7.238 3.135 -19.092 1.00 88.62 267 THR A C 1
ATOM 2109 O O . THR A 1 267 ? -7.049 1.915 -19.082 1.00 88.62 267 THR A O 1
ATOM 2112 N N . ASP A 1 268 ? -8.315 3.749 -19.579 1.00 82.50 268 ASP A N 1
ATOM 2113 C CA . ASP A 1 268 ? -9.413 3.085 -20.297 1.00 82.50 268 ASP A CA 1
ATOM 2114 C C . ASP A 1 268 ? -8.957 2.476 -21.634 1.00 82.50 268 ASP A C 1
ATOM 2116 O O . ASP A 1 268 ? -8.038 3.049 -22.274 1.00 82.50 268 ASP A O 1
#

Radius of gyration: 38.56 Å; Cα contacts (8 Å, |Δi|>4): 212; chains: 1; bounding box: 97×91×93 Å

Solvent-accessible surface area (backbone atoms only — not comparable to full-atom values): 17225 Å² total; per-residue (Å²): 141,82,87,85,84,81,85,73,77,81,72,82,78,86,81,84,88,86,89,84,82,74,74,27,74,38,94,69,73,23,71,38,74,68,55,44,54,54,46,72,70,46,56,69,72,62,32,50,52,56,50,51,54,45,53,53,52,51,51,50,52,50,52,52,51,52,51,52,54,52,52,54,52,50,51,54,52,54,52,52,56,57,60,61,65,78,69,71,87,78,85,80,87,86,82,85,88,86,89,80,91,77,84,85,75,86,77,48,76,65,54,57,50,53,51,53,52,54,51,56,50,51,57,52,52,56,66,65,71,72,70,81,90,84,89,85,81,91,84,83,90,82,83,90,77,83,89,74,93,69,69,79,73,73,78,69,75,73,76,70,75,76,70,79,69,75,83,82,51,74,67,58,53,55,74,47,46,45,27,34,52,54,49,57,73,40,75,84,44,89,67,40,65,70,75,47,40,72,31,33,34,34,35,55,79,43,56,37,96,87,75,62,50,74,40,70,45,71,26,36,29,75,40,74,47,78,61,81,71,44,79,44,79,27,90,93,43,76,46,76,44,33,60,25,41,28,31,28,48,90,91,49,73,48,76,40,52,55,84,39,31,36,72,66,79,89,77,135

pLDDT: mean 74.68, std 20.62, range [35.34, 96.5]

Secondary structure (DSSP, 8-state):
---------------SS-SSS-S--BTTTBS-HHHHHHHHHS-HHHHHHHHHHHHHHHHHHHHHHHHHHHHHHHHHHHHHHHHTSSS-S-------------------HHHHHHHHHHHHHHHHHHHHHT-------------------------PPP------PPPPPHHHHHHTEE-HHHHHHHTTSTTHHHHHTT-EEEEEEEE-TTT-PEEEEEEEEEEEEEEEEEEEEETTEEEEEEEEEEEEETTEEEEEEGGGB--SPP--

Foldseek 3Di:
DDDDDDPDDPDDDDDDDPDPQQCAVDVSQHNDPVRVVVLVPDDPVSSVVSSVVSVVVNVVSVVVVVVVVVVVVVVVVVVVVVVVVVPPPDDDDDDDDDDDDDDDDDCDVVNVVVVVVVVVVVVVVVVVVPDDDDDDDDDDDDDDDDDDPDDDPDPPPPPPPPPPPPDDDLVNLQVLEDALQNCVVPVPPPCSFVVNQQHKFWFFPAADPPGGDTDIDIWGFHGKDFADKDWGQYPVGIDIGRIWTFTDDPHDTDTHRSVRTHPDGDDD